Protein AF-A0AAV9Z5Y5-F1 (afdb_monomer_lite)

Sequence (329 aa):
PLRPLSPLNLDFTPLPTTPPGNSPDGPLTSPFIPSPVKLYGGRPRVSAPRRNPRGTRDLQKQPEWQAAGLQQARQEAEAVEQALAEKEREFKAKQKQKLQNTVHGFVRDTMKGGTSLREILDAMFSINQDDPQITGVFSRFFRAHGANLMQKVAERAPEEGDLFATQQIADLVEREGKIIQNLLTRESGTKVSELLSSFNMRGLADELRAAAPTMWGILVAVSTATDDEGESKRRDPSLHDSLRLVCAMVSLLRSQKANNFQAVIALLLAAKREIEVFAHAGISLSYKSVMNYIKTLSQEGIRQFRAVFRSCMCSIVWDNLISNHMKFD

pLDDT: mean 71.3, std 16.34, range [31.66, 90.62]

Foldseek 3Di:
DDDDDDDDDDDDDDDDDDDDDDDDDDDDDDDDDDDDDDDDDDDDDDDDDDPDVPVVVVVVCVVVVVVVVVVVVVVVVVVVVVVVVVVVVVVVVVVVVVVVVVVVVVVVCCVVVHQHPVNVVVCLVVCVVPDVVSVVVVVVCCVVCVVVVLVVVCVVVVVVSCVVVVVVVVVLLVQLLVQVLVVQADDPPDALVNLLVPDDLVVNLVVSCVSRVPLLVVLVVVVVVPPPDDDPPDDDPVSVSSVVSSLVSQLVSLNPPDTSQQLNVQLVCLPPPCQVVCCVSRRHPDNVVNVVSVVRVVVVVVVVVVVVVVVVVVVVVVVVVVVVVVVPD

Secondary structure (DSSP, 8-state):
-----------------PPPPP------------------------------TTTHHHHHHHHHHHHHHHHHHHHHHHHHHHHHHHHHHHHHHHHHHHHHHHHHHHHHHHHTT---HHHHHHHHHHGGGT-HHHHHHHHHHHHHHHHHHHHHHHHHSHHHHHHHHHHHHHHHHHHHHHHHHHHHBPPTT--HHHHHHH--HHHHHHHHHHH-HHHHHHHHHHHHTTTTS-----S-HHHHHHHHHHHHHHHHHT--S-BHHHHHHHHHHTTSTTHHHHHHTTSS--HHHHHHHHHHHHHHHHHHHHHHHHHHHHHHHHHHHHHHHTT--

Organism: NCBI:txid2862362

Radius of gyration: 41.99 Å; chains: 1; bounding box: 103×98×108 Å

Structure (mmCIF, N/CA/C/O backbone):
data_AF-A0AAV9Z5Y5-F1
#
_entry.id   AF-A0AAV9Z5Y5-F1
#
loop_
_atom_site.group_PDB
_atom_site.id
_atom_site.type_symbol
_atom_site.label_atom_id
_atom_site.label_alt_id
_atom_site.label_comp_id
_atom_site.label_asym_id
_atom_site.label_entity_id
_atom_site.label_seq_id
_atom_site.pdbx_PDB_ins_code
_atom_site.Cartn_x
_atom_site.Cartn_y
_atom_site.Cartn_z
_atom_site.occupancy
_atom_site.B_iso_or_equiv
_atom_site.auth_seq_id
_atom_site.auth_comp_id
_atom_site.auth_asym_id
_atom_site.auth_atom_id
_atom_site.pdbx_PDB_model_num
ATOM 1 N N . PRO A 1 1 ? -22.473 -34.984 10.158 1.00 37.69 1 PRO A N 1
ATOM 2 C CA . PRO A 1 1 ? -22.416 -36.086 9.170 1.00 37.69 1 PRO A CA 1
ATOM 3 C C . PRO A 1 1 ? -22.116 -35.553 7.760 1.00 37.69 1 PRO A C 1
ATOM 5 O O . PRO A 1 1 ? -22.957 -34.910 7.150 1.00 37.69 1 PRO A O 1
ATOM 8 N N . LEU A 1 2 ? -20.880 -35.824 7.327 1.00 34.53 2 LEU A N 1
ATOM 9 C CA . LEU A 1 2 ? -20.399 -35.967 5.946 1.00 34.53 2 LEU A CA 1
ATOM 10 C C . LEU A 1 2 ? -20.344 -34.730 5.011 1.00 34.53 2 LEU A C 1
ATOM 12 O O . LEU A 1 2 ? -21.242 -34.474 4.220 1.00 34.53 2 LEU A O 1
ATOM 16 N N . ARG A 1 3 ? -19.174 -34.063 5.007 1.00 36.19 3 ARG A N 1
ATOM 17 C CA . ARG A 1 3 ? -18.352 -33.914 3.772 1.00 36.19 3 ARG A CA 1
ATOM 18 C C . ARG A 1 3 ? -17.884 -35.320 3.331 1.00 36.19 3 ARG A C 1
ATOM 20 O O . ARG A 1 3 ? -17.813 -36.161 4.231 1.00 36.19 3 ARG A O 1
ATOM 27 N N . PRO A 1 4 ? -17.468 -35.617 2.077 1.00 43.94 4 PRO A N 1
ATOM 28 C CA . PRO A 1 4 ? -16.725 -34.769 1.118 1.00 43.94 4 PRO A CA 1
ATOM 29 C C . PRO A 1 4 ? -17.239 -34.961 -0.347 1.00 43.94 4 PRO A C 1
ATOM 31 O O . PRO A 1 4 ? -18.221 -35.658 -0.548 1.00 43.94 4 PRO A O 1
ATOM 34 N N . LEU A 1 5 ? -16.762 -34.326 -1.424 1.00 31.66 5 LEU A N 1
ATOM 35 C CA . LEU A 1 5 ? -15.424 -34.316 -2.029 1.00 31.66 5 LEU A CA 1
ATOM 36 C C . LEU A 1 5 ? -15.374 -33.214 -3.108 1.00 31.66 5 LEU A C 1
ATOM 38 O O . LEU A 1 5 ? -16.253 -33.153 -3.964 1.00 31.66 5 LEU A O 1
ATOM 42 N N . SER A 1 6 ? -14.308 -32.413 -3.112 1.00 39.62 6 SER A N 1
ATOM 43 C CA . SER A 1 6 ? -13.681 -31.962 -4.366 1.00 39.62 6 SER A CA 1
ATOM 44 C C . SER A 1 6 ? -12.762 -33.103 -4.831 1.00 39.62 6 SER A C 1
ATOM 46 O O . SER A 1 6 ? -12.242 -33.820 -3.967 1.00 39.62 6 SER A O 1
ATOM 48 N N . PRO A 1 7 ? -12.530 -33.305 -6.139 1.00 39.69 7 PRO A N 1
ATOM 49 C CA . PRO A 1 7 ? -11.471 -32.516 -6.776 1.00 39.69 7 PRO A CA 1
ATOM 50 C C . PRO A 1 7 ? -11.713 -32.236 -8.269 1.00 39.69 7 PRO A C 1
ATOM 52 O O . PRO A 1 7 ? -12.382 -33.000 -8.950 1.00 39.69 7 PRO A O 1
ATOM 55 N N . LEU A 1 8 ? -11.086 -31.185 -8.795 1.00 31.66 8 LEU A N 1
ATOM 56 C CA . LEU A 1 8 ? -10.267 -31.300 -10.004 1.00 31.66 8 LEU A CA 1
ATOM 57 C C . LEU A 1 8 ? -9.387 -30.053 -10.126 1.00 31.66 8 LEU A C 1
ATOM 59 O O . LEU A 1 8 ? -9.864 -28.927 -10.238 1.00 31.66 8 LEU A O 1
ATOM 63 N N . ASN A 1 9 ? -8.087 -30.318 -10.037 1.00 33.88 9 ASN A N 1
ATOM 64 C CA . ASN A 1 9 ? -6.989 -29.422 -10.352 1.00 33.88 9 ASN A CA 1
ATOM 65 C C . ASN A 1 9 ? -7.121 -28.894 -11.779 1.00 33.88 9 ASN A C 1
ATOM 67 O O . ASN A 1 9 ? -7.293 -29.689 -12.701 1.00 33.88 9 ASN A O 1
ATOM 71 N N . LEU A 1 10 ? -6.902 -27.596 -11.961 1.00 32.16 10 LEU A N 1
ATOM 72 C CA . LEU A 1 10 ? -6.275 -27.073 -13.169 1.00 32.16 10 LEU A CA 1
ATOM 73 C C . LEU A 1 10 ? -5.246 -26.030 -12.737 1.00 32.16 10 LEU A C 1
ATOM 75 O O . LEU A 1 10 ? -5.547 -24.850 -12.570 1.00 32.16 10 LEU A O 1
ATOM 79 N N . ASP A 1 11 ? -4.027 -26.521 -12.531 1.00 32.22 11 ASP A N 1
ATOM 80 C CA . ASP A 1 11 ? -2.814 -25.721 -12.583 1.00 32.22 11 ASP A CA 1
ATOM 81 C C . ASP A 1 11 ? -2.739 -25.044 -13.957 1.00 32.22 11 ASP A C 1
ATOM 83 O O . ASP A 1 11 ? -2.607 -25.711 -14.983 1.00 32.22 11 ASP A O 1
ATOM 87 N N . PHE A 1 12 ? -2.808 -23.716 -13.987 1.00 33.88 12 PHE A N 1
ATOM 88 C CA . PHE A 1 12 ? -2.331 -22.928 -15.119 1.00 33.88 12 PHE A CA 1
ATOM 89 C C . PHE A 1 12 ? -1.050 -22.218 -14.691 1.00 33.88 12 PHE A C 1
ATOM 91 O O . PHE A 1 12 ? -1.049 -21.067 -14.260 1.00 33.88 12 PHE A O 1
ATOM 98 N N . THR A 1 13 ? 0.059 -22.940 -14.802 1.00 40.88 13 THR A N 1
ATOM 99 C CA . THR A 1 13 ? 1.393 -22.356 -14.905 1.00 40.88 13 THR A CA 1
ATOM 100 C C . THR A 1 13 ? 1.582 -21.836 -16.335 1.00 40.88 13 THR A C 1
ATOM 102 O O . THR A 1 13 ? 1.477 -22.611 -17.288 1.00 40.88 13 THR A O 1
ATOM 105 N N . PRO A 1 14 ? 1.866 -20.542 -16.556 1.00 38.75 14 PRO A N 1
ATOM 106 C CA . PRO A 1 14 ? 2.344 -20.099 -17.856 1.00 38.75 14 PRO A CA 1
ATOM 107 C C . PRO A 1 14 ? 3.817 -20.504 -18.010 1.00 38.75 14 PRO A C 1
ATOM 109 O O . PRO A 1 14 ? 4.700 -19.967 -17.342 1.00 38.75 14 PRO A O 1
ATOM 112 N N . LEU A 1 15 ? 4.075 -21.473 -18.893 1.00 43.25 15 LEU A N 1
ATOM 113 C CA . LEU A 1 15 ? 5.411 -21.757 -19.420 1.00 43.25 15 LEU A CA 1
ATOM 114 C C . LEU A 1 15 ? 5.941 -20.547 -20.224 1.00 43.25 15 LEU A C 1
ATOM 116 O O . LEU A 1 15 ? 5.149 -19.835 -20.848 1.00 43.25 15 LEU A O 1
ATOM 120 N N . PRO A 1 16 ? 7.268 -20.338 -20.291 1.00 38.75 16 PRO A N 1
ATOM 121 C CA . PRO A 1 16 ? 7.860 -19.292 -21.111 1.00 38.75 16 PRO A CA 1
ATOM 122 C C . PRO A 1 16 ? 7.795 -19.664 -22.599 1.00 38.75 16 PRO A C 1
ATOM 124 O O . PRO A 1 16 ? 8.350 -20.671 -23.035 1.00 38.75 16 PRO A O 1
ATOM 127 N N . THR A 1 17 ? 7.127 -18.824 -23.387 1.00 39.69 17 THR A N 1
ATOM 128 C CA . THR A 1 17 ? 7.084 -18.875 -24.853 1.00 39.69 17 THR A CA 1
ATOM 129 C C . THR A 1 17 ? 8.415 -18.441 -25.467 1.00 39.69 17 THR A C 1
ATOM 131 O O . THR A 1 17 ? 8.777 -17.265 -25.412 1.00 39.69 17 THR A O 1
ATOM 134 N N . THR A 1 18 ? 9.110 -19.378 -26.106 1.00 52.03 18 THR A N 1
ATOM 135 C CA . THR A 1 18 ? 10.108 -19.128 -27.156 1.00 52.03 18 THR A CA 1
ATOM 136 C C . THR A 1 18 ? 9.420 -19.004 -28.528 1.00 52.03 18 THR A C 1
ATOM 138 O O . THR A 1 18 ? 8.348 -19.580 -28.729 1.00 52.03 18 THR A O 1
ATOM 141 N N . PRO A 1 19 ? 9.984 -18.248 -29.490 1.00 51.38 19 PRO A N 1
ATOM 142 C CA . PRO A 1 19 ? 9.406 -18.107 -30.827 1.00 51.38 19 PRO A CA 1
ATOM 143 C C . PRO A 1 19 ? 9.725 -19.313 -31.741 1.00 51.38 19 PRO A C 1
ATOM 145 O O . PRO A 1 19 ? 10.795 -19.910 -31.603 1.00 51.38 19 PRO A O 1
ATOM 148 N N . PRO A 1 20 ? 8.840 -19.657 -32.701 1.00 42.84 20 PRO A N 1
ATOM 149 C CA . PRO A 1 20 ? 9.023 -20.792 -33.603 1.00 42.84 20 PRO A CA 1
ATOM 150 C C . PRO A 1 20 ? 9.920 -20.447 -34.800 1.00 42.84 20 PRO A C 1
ATOM 152 O O . PRO A 1 20 ? 9.733 -19.432 -35.473 1.00 42.84 20 PRO A O 1
ATOM 155 N N . GLY A 1 21 ? 10.880 -21.333 -35.075 1.00 35.25 21 GLY A N 1
ATOM 156 C CA . GLY A 1 21 ? 11.680 -21.359 -36.297 1.00 35.25 21 GLY A CA 1
ATOM 157 C C . GLY A 1 21 ? 11.038 -22.257 -37.354 1.00 35.25 21 GLY A C 1
ATOM 158 O O . GLY A 1 21 ? 10.613 -23.371 -37.060 1.00 35.25 21 GLY A O 1
ATOM 159 N N . ASN A 1 22 ? 10.973 -21.748 -38.582 1.00 34.88 22 ASN A N 1
ATOM 160 C CA . ASN A 1 22 ? 10.475 -22.440 -39.766 1.00 34.88 22 ASN A CA 1
ATOM 161 C C . ASN A 1 22 ? 11.449 -23.534 -40.236 1.00 34.88 22 ASN A C 1
ATOM 163 O O . ASN A 1 22 ? 12.594 -23.229 -40.565 1.00 34.88 22 ASN A O 1
ATOM 167 N N . SER A 1 23 ? 10.938 -24.754 -40.395 1.00 36.59 23 SER A N 1
ATOM 168 C CA . SER A 1 23 ? 11.497 -25.809 -41.250 1.00 36.59 23 SER A CA 1
ATOM 169 C C . SER A 1 23 ? 10.367 -26.357 -42.125 1.00 36.59 23 SER A C 1
ATOM 171 O O . SER A 1 23 ? 9.308 -26.662 -41.575 1.00 36.59 23 SER A O 1
ATOM 173 N N . PRO A 1 24 ? 10.545 -26.505 -43.450 1.00 49.78 24 PRO A N 1
ATOM 174 C CA . PRO A 1 24 ? 9.661 -27.320 -44.266 1.00 49.78 24 PRO A CA 1
ATOM 175 C C . PRO A 1 24 ? 10.251 -28.715 -44.518 1.00 49.78 24 PRO A C 1
ATOM 177 O O . PRO A 1 24 ? 11.429 -28.874 -44.842 1.00 49.78 24 PRO A O 1
ATOM 180 N N . ASP A 1 25 ? 9.366 -29.698 -44.376 1.00 40.53 25 ASP A N 1
ATOM 181 C CA . ASP A 1 25 ? 9.526 -31.121 -44.652 1.00 40.53 25 ASP A CA 1
ATOM 182 C C . ASP A 1 25 ? 9.815 -31.444 -46.129 1.00 40.53 25 ASP A C 1
ATOM 184 O O . ASP A 1 25 ? 9.298 -30.805 -47.048 1.00 40.53 25 ASP A O 1
ATOM 188 N N . GLY A 1 26 ? 10.566 -32.528 -46.343 1.00 33.84 26 GLY A N 1
ATOM 189 C CA . GLY A 1 26 ? 10.617 -33.290 -47.593 1.00 33.84 26 GLY A CA 1
ATOM 190 C C . GLY A 1 26 ? 10.224 -34.757 -47.329 1.00 33.84 26 GLY A C 1
ATOM 191 O O . GLY A 1 26 ? 10.620 -35.296 -46.293 1.00 33.84 26 GLY A O 1
ATOM 192 N N . PRO A 1 27 ? 9.439 -35.417 -48.207 1.00 50.75 27 PRO A N 1
ATOM 193 C CA . PRO A 1 27 ? 8.771 -36.676 -47.882 1.00 50.75 27 PRO A CA 1
ATOM 194 C C . PRO A 1 27 ? 9.555 -37.952 -48.239 1.00 50.75 27 PRO A C 1
ATOM 196 O O . PRO A 1 27 ? 10.400 -37.992 -49.130 1.00 50.75 27 PRO A O 1
ATOM 199 N N . LEU A 1 28 ? 9.162 -39.017 -47.534 1.00 46.09 28 LEU A N 1
ATOM 200 C CA . LEU A 1 28 ? 9.421 -40.442 -47.757 1.00 46.09 28 LEU A CA 1
ATOM 201 C C . LEU A 1 28 ? 9.025 -40.913 -49.170 1.00 46.09 28 LEU A C 1
ATOM 203 O O . LEU A 1 28 ? 7.971 -40.522 -49.664 1.00 46.09 28 LEU A O 1
ATOM 207 N N . THR A 1 29 ? 9.763 -41.869 -49.752 1.00 36.75 29 THR A N 1
ATOM 208 C CA . THR A 1 29 ? 9.268 -43.234 -50.075 1.00 36.75 29 THR A CA 1
ATOM 209 C C . THR A 1 29 ? 10.311 -44.103 -50.803 1.00 36.75 29 THR A C 1
ATOM 211 O O . THR A 1 29 ? 11.088 -43.651 -51.635 1.00 36.75 29 THR A O 1
ATOM 214 N N . SER A 1 30 ? 10.298 -45.385 -50.429 1.00 42.59 30 SER A N 1
ATOM 215 C CA . SER A 1 30 ? 10.961 -46.554 -51.033 1.00 42.59 30 SER A CA 1
ATOM 216 C C . SER A 1 30 ? 10.353 -46.911 -52.406 1.00 42.59 30 SER A C 1
ATOM 218 O O . SER A 1 30 ? 9.229 -46.490 -52.686 1.00 42.59 30 SER A O 1
ATOM 220 N N . PRO A 1 31 ? 11.011 -47.757 -53.228 1.00 52.00 31 PRO A N 1
ATOM 221 C CA . PRO A 1 31 ? 10.395 -49.077 -53.381 1.00 52.00 31 PRO A CA 1
ATOM 222 C C . PRO A 1 31 ? 11.344 -50.291 -53.425 1.00 52.00 31 PRO A C 1
ATOM 224 O O . PRO A 1 31 ? 12.515 -50.247 -53.790 1.00 52.00 31 PRO A O 1
ATOM 227 N N . PHE A 1 32 ? 10.692 -51.385 -53.041 1.00 35.75 32 PHE A N 1
ATOM 228 C CA . PHE A 1 32 ? 10.958 -52.821 -53.056 1.00 35.75 32 PHE A CA 1
ATOM 229 C C . PHE A 1 32 ? 11.762 -53.460 -54.216 1.00 35.75 32 PHE A C 1
ATOM 231 O O . PHE A 1 32 ? 11.768 -53.014 -55.358 1.00 35.75 32 PHE A O 1
ATOM 238 N N . ILE A 1 33 ? 12.336 -54.613 -53.853 1.00 46.91 33 ILE A N 1
ATOM 239 C CA . ILE A 1 33 ? 13.122 -55.631 -54.585 1.00 46.91 33 ILE A CA 1
ATOM 240 C C . ILE A 1 33 ? 12.220 -56.452 -55.550 1.00 46.91 33 ILE A C 1
ATOM 242 O O . ILE A 1 33 ? 11.009 -56.506 -55.327 1.00 46.91 33 ILE A O 1
ATOM 246 N N . PRO A 1 34 ? 12.768 -57.175 -56.557 1.00 47.44 34 PRO A N 1
ATOM 247 C CA . PRO A 1 34 ? 12.956 -58.625 -56.360 1.00 47.44 34 PRO A CA 1
ATOM 248 C C . PRO A 1 34 ? 14.240 -59.237 -56.984 1.00 47.44 34 PRO A C 1
ATOM 250 O O . PRO A 1 34 ? 14.756 -58.799 -58.006 1.00 47.44 34 PRO A O 1
ATOM 253 N N . SER A 1 35 ? 14.721 -60.300 -56.328 1.00 40.34 35 SER A N 1
ATOM 254 C CA . SER A 1 35 ? 15.746 -61.283 -56.758 1.00 40.34 35 SER A CA 1
ATOM 255 C C . SER A 1 35 ? 15.234 -62.144 -57.948 1.00 40.34 35 SER A C 1
ATOM 257 O O . SER A 1 35 ? 14.021 -62.087 -58.172 1.00 40.34 35 SER A O 1
ATOM 259 N N . PRO A 1 36 ? 16.023 -63.006 -58.664 1.00 56.69 36 PRO A N 1
ATOM 260 C CA . PRO A 1 36 ? 16.654 -64.187 -58.029 1.00 56.69 36 PRO A CA 1
ATOM 261 C C . PRO A 1 36 ? 17.910 -64.848 -58.699 1.00 56.69 36 PRO A C 1
ATOM 263 O O . PRO A 1 36 ? 18.175 -64.682 -59.883 1.00 56.69 36 PRO A O 1
ATOM 266 N N . VAL A 1 37 ? 18.571 -65.740 -57.922 1.00 42.81 37 VAL A N 1
ATOM 267 C CA . VAL A 1 37 ? 19.323 -66.973 -58.332 1.00 42.81 37 VAL A CA 1
ATOM 268 C C . VAL A 1 37 ? 20.779 -66.771 -58.868 1.00 42.81 37 VAL A C 1
ATOM 270 O O . VAL A 1 37 ? 21.016 -65.844 -59.619 1.00 42.81 37 VAL A O 1
ATOM 273 N N . LYS A 1 38 ? 21.854 -67.549 -58.587 1.00 42.62 38 LYS A N 1
ATOM 274 C CA . LYS A 1 38 ? 22.113 -68.945 -58.134 1.00 42.62 38 LYS A CA 1
ATOM 275 C C . LYS A 1 38 ? 23.491 -69.066 -57.432 1.00 42.62 38 LYS A C 1
ATOM 277 O O . LYS A 1 38 ? 24.395 -68.275 -57.668 1.00 42.62 38 LYS A O 1
ATOM 282 N N . LEU A 1 39 ? 23.627 -70.129 -56.637 1.00 52.66 39 LEU A N 1
ATOM 283 C CA . LEU A 1 39 ? 24.821 -70.656 -55.951 1.00 52.66 39 LEU A CA 1
ATOM 284 C C . LEU A 1 39 ? 25.915 -71.180 -56.904 1.00 52.66 39 LEU A C 1
ATOM 286 O O . LEU A 1 39 ? 25.565 -71.662 -57.969 1.00 52.66 39 LEU A O 1
ATOM 290 N N . TYR A 1 40 ? 27.182 -71.136 -56.459 1.00 39.84 40 TYR A N 1
ATOM 291 C CA . TYR A 1 40 ? 28.325 -72.084 -56.597 1.00 39.84 40 TYR A CA 1
ATOM 292 C C . TYR A 1 40 ? 29.595 -71.250 -56.289 1.00 39.84 40 TYR A C 1
ATOM 294 O O . TYR A 1 40 ? 29.835 -70.234 -56.920 1.00 39.84 40 TYR A O 1
ATOM 302 N N . GLY A 1 41 ? 30.368 -71.472 -55.223 1.00 42.28 41 GLY A N 1
ATOM 303 C CA . GLY A 1 41 ? 31.149 -72.675 -54.954 1.00 42.28 41 GLY A CA 1
ATOM 304 C C . GLY A 1 41 ? 32.604 -72.448 -55.396 1.00 42.28 41 GLY A C 1
ATOM 305 O O . GLY A 1 41 ? 32.932 -72.705 -56.545 1.00 42.28 41 GLY A O 1
ATOM 306 N N . GLY A 1 42 ? 33.480 -71.971 -54.500 1.00 36.97 42 GLY A N 1
ATOM 307 C CA . GLY A 1 42 ? 34.919 -71.873 -54.786 1.00 36.97 42 GLY A CA 1
ATOM 308 C C . GLY A 1 42 ? 35.712 -71.066 -53.756 1.00 36.97 42 GLY A C 1
ATOM 309 O O . GLY A 1 42 ? 35.675 -69.842 -53.757 1.00 36.97 42 GLY A O 1
ATOM 310 N N . ARG A 1 43 ? 36.455 -71.753 -52.879 1.00 53.06 43 ARG A N 1
ATOM 311 C CA . ARG A 1 43 ? 37.480 -71.152 -52.006 1.00 53.06 43 ARG A CA 1
ATOM 312 C C . ARG A 1 43 ? 38.691 -70.707 -52.840 1.00 53.06 43 ARG A C 1
ATOM 314 O O . ARG A 1 43 ? 39.213 -71.540 -53.580 1.00 53.06 43 ARG A O 1
ATOM 321 N N . PRO A 1 44 ? 39.269 -69.523 -52.582 1.00 45.19 44 PRO A N 1
ATOM 322 C CA . PRO A 1 44 ? 40.699 -69.308 -52.770 1.00 45.19 44 PRO A CA 1
ATOM 323 C C . PRO A 1 44 ? 41.409 -69.259 -51.412 1.00 45.19 44 PRO A C 1
ATOM 325 O O . PRO A 1 44 ? 40.938 -68.654 -50.451 1.00 45.19 44 PRO A O 1
ATOM 328 N N . ARG A 1 45 ? 42.560 -69.930 -51.338 1.00 50.47 45 ARG A N 1
ATOM 329 C CA . ARG A 1 45 ? 43.491 -69.901 -50.204 1.00 50.47 45 ARG A CA 1
ATOM 330 C C . ARG A 1 45 ? 43.850 -68.460 -49.828 1.00 50.47 45 ARG A C 1
ATOM 332 O O . ARG A 1 45 ? 44.281 -67.689 -50.677 1.00 50.47 45 ARG A O 1
ATOM 339 N N . VAL A 1 46 ? 43.773 -68.160 -48.532 1.00 48.06 46 VAL A N 1
ATOM 340 C CA . VAL A 1 46 ? 44.412 -66.996 -47.911 1.00 48.06 46 VAL A CA 1
ATOM 341 C C . VAL A 1 46 ? 45.926 -67.132 -48.097 1.00 48.06 46 VAL A C 1
ATOM 343 O O . VAL A 1 46 ? 46.583 -67.906 -47.404 1.00 48.06 46 VAL A O 1
ATOM 346 N N . SER A 1 47 ? 46.483 -66.407 -49.062 1.00 49.69 47 SER A N 1
ATOM 347 C CA . SER A 1 47 ? 47.916 -66.129 -49.129 1.00 49.69 47 SER A CA 1
ATOM 348 C C . SER A 1 47 ? 48.221 -64.954 -48.205 1.00 49.69 47 SER A C 1
ATOM 350 O O . SER A 1 47 ? 47.645 -63.877 -48.362 1.00 49.69 47 SER A O 1
ATOM 352 N N . ALA A 1 48 ? 49.114 -65.175 -47.240 1.00 54.84 48 ALA A N 1
ATOM 353 C CA . ALA A 1 48 ? 49.578 -64.163 -46.299 1.00 54.84 48 ALA A CA 1
ATOM 354 C C . ALA A 1 48 ? 50.006 -62.871 -47.029 1.00 54.84 48 ALA A C 1
ATOM 356 O O . ALA A 1 48 ? 50.764 -62.952 -48.004 1.00 54.84 48 ALA A O 1
ATOM 357 N N . PRO A 1 49 ? 49.567 -61.680 -46.580 1.00 53.47 49 PRO A N 1
ATOM 358 C CA . PRO A 1 49 ? 49.991 -60.435 -47.193 1.00 53.47 49 PRO A CA 1
ATOM 359 C C . PRO A 1 49 ? 51.485 -60.236 -46.922 1.00 53.47 49 PRO A C 1
ATOM 361 O O . PRO A 1 49 ? 51.925 -60.057 -45.784 1.00 53.47 49 PRO A O 1
ATOM 364 N N . ARG A 1 50 ? 52.284 -60.273 -47.992 1.00 53.66 50 ARG A N 1
ATOM 365 C CA . ARG A 1 50 ? 53.666 -59.794 -47.967 1.00 53.66 50 ARG A CA 1
ATOM 366 C C . ARG A 1 50 ? 53.649 -58.338 -47.500 1.00 53.66 50 ARG A C 1
ATOM 368 O O . ARG A 1 50 ? 53.056 -57.484 -48.156 1.00 53.66 50 ARG A O 1
ATOM 375 N N . ARG A 1 51 ? 54.312 -58.069 -46.370 1.00 49.25 51 ARG A N 1
ATOM 376 C CA . ARG A 1 51 ? 54.643 -56.718 -45.897 1.00 49.25 51 ARG A CA 1
ATOM 377 C C . ARG A 1 51 ? 55.275 -55.940 -47.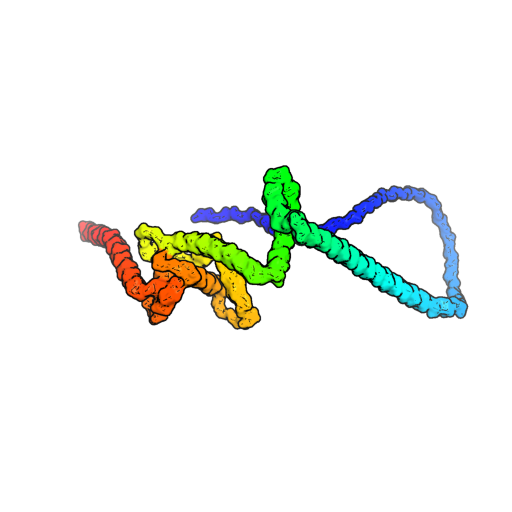047 1.00 49.25 51 ARG A C 1
ATOM 379 O O . ARG A 1 51 ? 56.383 -56.255 -47.470 1.00 49.25 51 ARG A O 1
ATOM 386 N N . ASN A 1 52 ? 54.557 -54.936 -47.535 1.00 50.72 52 ASN A N 1
ATOM 387 C CA . ASN A 1 52 ? 55.041 -54.003 -48.538 1.00 50.72 52 ASN A CA 1
ATOM 388 C C . ASN A 1 52 ? 55.655 -52.805 -47.783 1.00 50.72 52 ASN A C 1
ATOM 390 O O . ASN A 1 52 ? 54.905 -52.023 -47.197 1.00 50.72 52 ASN A O 1
ATOM 394 N N . PRO A 1 53 ? 56.989 -52.632 -47.741 1.00 53.03 53 PRO A N 1
ATOM 395 C CA . PRO A 1 53 ? 57.649 -51.619 -46.906 1.00 53.03 53 PRO A CA 1
ATOM 396 C C . PRO A 1 53 ? 57.504 -50.182 -47.442 1.00 53.03 53 PRO A C 1
ATOM 398 O O . PRO A 1 53 ? 58.101 -49.259 -46.898 1.00 53.03 53 PRO A O 1
ATOM 401 N N . ARG A 1 54 ? 56.719 -49.972 -48.509 1.00 49.78 54 ARG A N 1
ATOM 402 C CA . ARG A 1 54 ? 56.427 -48.642 -49.067 1.00 49.78 54 ARG A CA 1
ATOM 403 C C . ARG A 1 54 ? 55.134 -48.012 -48.538 1.00 49.78 54 ARG A C 1
ATOM 405 O O . ARG A 1 54 ? 55.033 -46.796 -48.576 1.00 49.78 54 ARG A O 1
ATOM 412 N N . GLY A 1 55 ? 54.198 -48.792 -47.987 1.00 48.03 55 GLY A N 1
ATOM 413 C CA . GLY A 1 55 ? 52.924 -48.268 -47.461 1.00 48.03 55 GLY A CA 1
ATOM 414 C C . GLY A 1 55 ? 53.005 -47.658 -46.055 1.00 48.03 55 GLY A C 1
ATOM 415 O O . GLY A 1 55 ? 52.067 -47.011 -45.605 1.00 48.03 55 GLY A O 1
ATOM 416 N N . THR A 1 56 ? 54.119 -47.839 -45.343 1.00 49.00 56 THR A N 1
ATOM 417 C CA . THR A 1 56 ? 54.306 -47.326 -43.975 1.00 49.00 56 THR A CA 1
ATOM 418 C C . THR A 1 56 ? 54.791 -45.878 -43.914 1.00 49.00 56 THR A C 1
ATOM 420 O O . THR A 1 56 ? 54.692 -45.270 -42.853 1.00 49.00 56 THR A O 1
ATOM 423 N N . ARG A 1 57 ? 55.262 -45.290 -45.025 1.00 50.94 57 ARG A N 1
ATOM 424 C CA . ARG A 1 57 ? 55.601 -43.853 -45.079 1.00 50.94 57 ARG A CA 1
ATOM 425 C C . ARG A 1 57 ? 54.372 -42.955 -45.245 1.00 50.94 57 ARG A C 1
ATOM 427 O O . ARG A 1 57 ? 54.380 -41.839 -44.736 1.00 50.94 57 ARG A O 1
ATOM 434 N N . ASP A 1 58 ? 53.314 -43.454 -45.881 1.00 51.62 58 ASP A N 1
ATOM 435 C CA . ASP A 1 58 ? 52.086 -42.681 -46.117 1.00 51.62 58 ASP A CA 1
ATOM 436 C C . ASP A 1 58 ? 51.132 -42.709 -44.909 1.00 51.62 58 ASP A C 1
ATOM 438 O O . ASP A 1 58 ? 50.450 -41.724 -44.632 1.00 51.62 58 ASP A O 1
ATOM 442 N N . LEU A 1 59 ? 51.158 -43.783 -44.111 1.00 49.03 59 LEU A N 1
ATOM 443 C CA . LEU A 1 59 ? 50.401 -43.888 -42.852 1.00 49.03 59 LEU A CA 1
ATOM 444 C C . LEU A 1 59 ? 50.951 -42.988 -41.733 1.00 49.03 59 LEU A C 1
ATOM 446 O O . LEU A 1 59 ? 50.208 -42.611 -40.833 1.00 49.03 59 LEU A O 1
ATOM 450 N N . GLN A 1 60 ? 52.232 -42.609 -41.793 1.00 52.88 60 GLN A N 1
ATOM 451 C CA . GLN A 1 60 ? 52.852 -41.727 -40.797 1.00 52.88 60 GLN A CA 1
ATOM 452 C C . GLN A 1 60 ? 52.499 -40.246 -41.016 1.00 52.88 60 GLN A C 1
ATOM 454 O O . GLN A 1 60 ? 52.488 -39.481 -40.060 1.00 52.88 60 GLN A O 1
ATOM 459 N N . LYS A 1 61 ? 52.140 -39.860 -42.251 1.00 53.00 61 LYS A N 1
ATOM 460 C CA . LYS A 1 61 ? 51.656 -38.508 -42.589 1.00 53.00 61 LYS A CA 1
ATOM 461 C C . LYS A 1 61 ? 50.151 -38.341 -42.376 1.00 53.00 61 LYS A C 1
ATOM 463 O O . LYS A 1 61 ? 49.665 -37.226 -42.249 1.00 53.00 61 LYS A O 1
ATOM 468 N N . GLN A 1 62 ? 49.391 -39.434 -42.332 1.00 52.44 62 GLN A N 1
ATOM 469 C CA . GLN A 1 62 ? 47.933 -39.421 -42.177 1.00 52.44 62 GLN A CA 1
ATOM 470 C C . GLN A 1 62 ? 47.405 -38.656 -40.937 1.00 52.44 62 GLN A C 1
ATOM 472 O O . GLN A 1 62 ? 46.440 -37.906 -41.100 1.00 52.44 62 GLN A O 1
ATOM 477 N N . PRO A 1 63 ? 48.010 -38.758 -39.731 1.00 56.75 63 PRO A N 1
ATOM 478 C CA . PRO A 1 63 ? 47.583 -37.957 -38.579 1.00 56.75 63 PRO A CA 1
ATOM 479 C C . PRO A 1 63 ? 47.931 -36.465 -38.718 1.00 56.75 63 PRO A C 1
ATOM 481 O O . PRO A 1 63 ? 47.219 -35.631 -38.168 1.00 56.75 63 PRO A O 1
ATOM 484 N N . GLU A 1 64 ? 48.965 -36.108 -39.489 1.00 55.09 64 GLU A N 1
ATOM 485 C CA . GLU A 1 64 ? 49.338 -34.708 -39.749 1.00 55.09 64 GLU A CA 1
ATOM 486 C C . GLU A 1 64 ? 48.323 -34.019 -40.674 1.00 55.09 64 GLU A C 1
ATOM 488 O O . GLU A 1 64 ? 47.915 -32.894 -40.397 1.00 55.09 64 GLU A O 1
ATOM 493 N N . TRP A 1 65 ? 47.829 -34.707 -41.714 1.00 56.78 65 TRP A N 1
ATOM 494 C CA . TRP A 1 65 ? 46.764 -34.182 -42.586 1.00 56.78 65 TRP A CA 1
ATOM 495 C C . TRP A 1 65 ? 45.425 -34.023 -41.852 1.00 56.78 65 TRP A C 1
ATOM 497 O O . TRP A 1 65 ? 44.695 -33.064 -42.096 1.00 56.78 65 TRP A O 1
ATOM 507 N N . GLN A 1 66 ? 45.105 -34.936 -40.930 1.00 63.28 66 GLN A N 1
ATOM 508 C CA . GLN A 1 66 ? 43.886 -34.854 -40.115 1.00 63.28 66 GLN A CA 1
ATOM 509 C C . GLN A 1 66 ? 43.976 -33.752 -39.048 1.00 63.28 66 GLN A C 1
ATOM 511 O O . GLN A 1 66 ? 42.998 -33.039 -38.828 1.00 63.28 66 GLN A O 1
ATOM 516 N N . ALA A 1 67 ? 45.144 -33.563 -38.424 1.00 65.06 67 ALA A N 1
ATOM 517 C CA . ALA A 1 67 ? 45.381 -32.468 -37.484 1.00 65.06 67 ALA A CA 1
ATOM 518 C C . ALA A 1 67 ? 45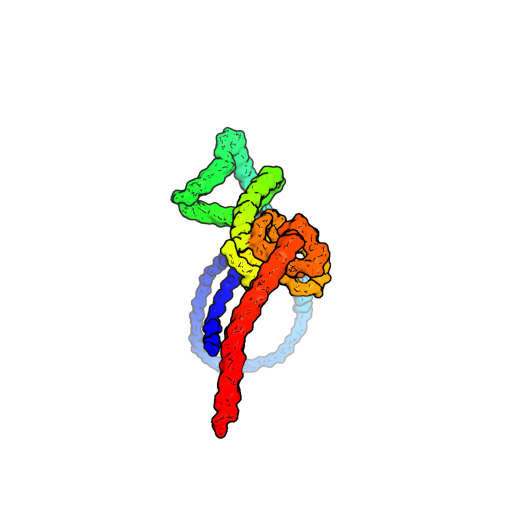.380 -31.096 -38.180 1.00 65.06 67 ALA A C 1
ATOM 520 O O . ALA A 1 67 ? 44.779 -30.157 -37.658 1.00 65.06 67 ALA A O 1
ATOM 521 N N . ALA A 1 68 ? 45.976 -30.992 -39.374 1.00 69.19 68 ALA A N 1
ATOM 522 C CA . ALA A 1 68 ? 45.941 -29.779 -40.189 1.00 69.19 68 ALA A CA 1
ATOM 523 C C . ALA A 1 68 ? 44.509 -29.435 -40.637 1.00 69.19 68 ALA A C 1
ATOM 525 O O . ALA A 1 68 ? 44.095 -28.286 -40.514 1.00 69.19 68 ALA A O 1
ATOM 526 N N . GLY A 1 69 ? 43.716 -30.428 -41.059 1.00 73.25 69 GLY A N 1
ATOM 527 C CA . GLY A 1 69 ? 42.305 -30.228 -41.409 1.00 73.25 69 GLY A CA 1
ATOM 528 C C . GLY A 1 69 ? 41.431 -29.815 -40.219 1.00 73.25 69 GLY A C 1
ATOM 529 O O . GLY A 1 69 ? 40.559 -28.963 -40.364 1.00 73.25 69 GLY A O 1
ATOM 530 N N . LEU A 1 70 ? 41.688 -30.353 -39.020 1.00 73.38 70 LEU A N 1
ATOM 531 C CA . LEU A 1 70 ? 40.974 -29.961 -37.798 1.00 73.38 70 LEU A CA 1
ATOM 532 C C . LEU A 1 70 ? 41.347 -28.540 -37.344 1.00 73.38 70 LEU A C 1
ATOM 534 O O . LEU A 1 70 ? 40.490 -27.801 -36.864 1.00 73.38 70 LEU A O 1
ATOM 538 N N . GLN A 1 71 ? 42.617 -28.149 -37.492 1.00 74.19 71 GLN A N 1
ATOM 539 C CA . GLN A 1 71 ? 43.068 -26.783 -37.216 1.00 74.19 71 GLN A CA 1
ATOM 540 C C . GLN A 1 71 ? 42.480 -25.790 -38.217 1.00 74.19 71 GLN A C 1
ATOM 542 O O . GLN A 1 71 ? 42.007 -24.734 -37.808 1.00 74.19 71 GLN A O 1
ATOM 547 N N . GLN A 1 72 ? 42.432 -26.156 -39.496 1.00 78.19 72 GLN A N 1
ATOM 548 C CA . GLN A 1 72 ? 41.821 -25.337 -40.534 1.00 78.19 72 GLN A CA 1
ATOM 549 C C . GLN A 1 72 ? 40.310 -25.177 -40.302 1.00 78.19 72 GLN A C 1
ATOM 551 O O . GLN A 1 72 ? 39.812 -24.058 -40.315 1.00 78.19 72 GLN A O 1
ATOM 556 N N . ALA A 1 73 ? 39.599 -26.252 -39.944 1.00 77.62 73 ALA A N 1
ATOM 557 C CA . ALA A 1 73 ? 38.178 -26.185 -39.593 1.00 77.62 73 ALA A CA 1
ATOM 558 C C . ALA A 1 73 ? 37.903 -25.342 -38.331 1.00 77.62 73 ALA A C 1
ATOM 560 O O . ALA A 1 73 ? 36.880 -24.665 -38.254 1.00 77.62 73 ALA A O 1
ATOM 561 N N . ARG A 1 74 ? 38.809 -25.347 -37.340 1.00 78.81 74 ARG A N 1
ATOM 562 C CA . ARG A 1 74 ? 38.708 -24.467 -36.160 1.00 78.81 74 ARG A CA 1
ATOM 563 C C . ARG A 1 74 ? 38.946 -23.004 -36.512 1.00 78.81 74 ARG A C 1
ATOM 565 O O . ARG A 1 74 ? 38.185 -22.160 -36.063 1.00 78.81 74 ARG A O 1
ATOM 572 N N . GLN A 1 75 ? 39.946 -22.715 -37.342 1.00 81.88 75 GLN A N 1
ATOM 573 C CA . GLN A 1 75 ? 40.209 -21.355 -37.818 1.00 81.88 75 GLN A CA 1
ATOM 574 C C . GLN A 1 75 ? 39.054 -20.825 -38.674 1.00 81.88 75 GLN A C 1
ATOM 576 O O . GLN A 1 75 ? 38.677 -19.665 -38.542 1.00 81.88 75 GLN A O 1
ATOM 581 N N . GLU A 1 76 ? 38.448 -21.673 -39.504 1.00 82.88 76 GLU A N 1
ATOM 582 C CA . GLU A 1 76 ? 37.257 -21.324 -40.280 1.00 82.88 76 GLU A CA 1
ATOM 583 C C . GLU A 1 76 ? 36.036 -21.096 -39.376 1.00 82.88 76 GLU A C 1
ATOM 585 O O . GLU A 1 76 ? 35.313 -20.123 -39.575 1.00 82.88 76 GLU A O 1
ATOM 590 N N . ALA A 1 77 ? 35.827 -21.920 -38.343 1.00 81.44 77 ALA A N 1
ATOM 591 C CA . ALA A 1 77 ? 34.746 -21.723 -37.374 1.00 81.44 77 ALA A CA 1
ATOM 592 C C . ALA A 1 77 ? 34.917 -20.430 -36.557 1.00 81.44 77 ALA A C 1
ATOM 594 O O . ALA A 1 77 ? 33.963 -19.665 -36.418 1.00 81.44 77 ALA A O 1
ATOM 595 N N . GLU A 1 78 ? 36.132 -20.143 -36.081 1.00 82.94 78 GLU A N 1
ATOM 596 C CA . GLU A 1 78 ? 36.457 -18.902 -35.368 1.00 82.94 78 GLU A CA 1
ATOM 597 C C . GLU A 1 78 ? 36.317 -17.674 -36.281 1.00 82.94 78 GLU A C 1
ATOM 599 O O . GLU A 1 78 ? 35.789 -16.646 -35.857 1.00 82.94 78 GLU A O 1
ATOM 604 N N . ALA A 1 79 ? 36.713 -17.777 -37.554 1.00 85.31 79 ALA A N 1
ATOM 605 C CA . ALA A 1 79 ? 36.523 -16.708 -38.533 1.00 85.31 79 ALA A CA 1
ATOM 606 C C . ALA A 1 79 ? 35.036 -16.454 -38.832 1.00 85.31 79 ALA A C 1
ATOM 608 O O . ALA A 1 79 ? 34.617 -15.301 -38.958 1.00 85.31 79 ALA A O 1
ATOM 609 N N . VAL A 1 80 ? 34.216 -17.508 -38.906 1.00 85.75 80 VAL A N 1
ATOM 610 C CA . VAL A 1 80 ? 32.760 -17.389 -39.079 1.00 85.75 80 VAL A CA 1
ATOM 611 C C . VAL A 1 80 ? 32.108 -16.765 -37.843 1.00 85.75 80 VAL A C 1
ATOM 613 O O . VAL A 1 80 ? 31.251 -15.891 -37.989 1.00 85.75 80 VAL A O 1
ATOM 616 N N . GLU A 1 81 ? 32.527 -17.150 -36.637 1.00 85.25 81 GLU A N 1
ATOM 617 C CA . GLU A 1 81 ? 32.020 -16.582 -35.383 1.00 85.25 81 GLU A CA 1
ATOM 618 C C . GLU A 1 81 ? 32.392 -15.098 -35.239 1.00 85.25 81 GLU A C 1
ATOM 620 O O . GLU A 1 81 ? 31.533 -14.268 -34.927 1.00 85.25 81 GLU A O 1
ATOM 625 N N . GLN A 1 82 ? 33.635 -14.730 -35.563 1.00 84.06 82 GLN A N 1
ATOM 626 C CA . GLN A 1 82 ? 34.081 -13.334 -35.572 1.00 84.06 82 GLN A CA 1
ATOM 627 C C . GLN A 1 82 ? 33.329 -12.502 -36.615 1.00 84.06 82 GLN A C 1
ATOM 629 O O . GLN A 1 82 ? 32.866 -11.404 -36.299 1.00 84.06 82 GLN A O 1
ATOM 634 N N . ALA A 1 83 ? 33.121 -13.037 -37.821 1.00 85.75 83 ALA A N 1
ATOM 635 C CA . ALA A 1 83 ? 32.349 -12.363 -38.862 1.00 85.75 83 ALA A CA 1
ATOM 636 C C . ALA A 1 83 ? 30.869 -12.182 -38.473 1.00 85.75 83 ALA A C 1
ATOM 638 O O . ALA A 1 83 ? 30.243 -11.185 -38.842 1.00 85.75 83 ALA A O 1
ATOM 639 N N . LEU A 1 84 ? 30.287 -13.124 -37.724 1.00 84.06 84 LEU A N 1
ATOM 640 C CA . LEU A 1 84 ? 28.912 -13.021 -37.233 1.00 84.06 84 LEU A CA 1
ATOM 641 C C . LEU A 1 84 ? 28.801 -11.989 -36.103 1.00 84.06 84 LEU A C 1
ATOM 643 O O . LEU A 1 84 ? 27.898 -11.150 -36.131 1.00 84.06 84 LEU A O 1
ATOM 647 N N . ALA A 1 85 ? 29.764 -11.972 -35.179 1.00 86.31 85 ALA A N 1
ATOM 648 C CA . ALA A 1 85 ? 29.854 -10.965 -34.124 1.00 86.31 85 ALA A CA 1
ATOM 649 C C . ALA A 1 85 ? 30.077 -9.549 -34.686 1.00 86.31 85 ALA A C 1
ATOM 651 O O . ALA A 1 85 ? 29.490 -8.582 -34.192 1.00 86.31 85 ALA A O 1
ATOM 652 N N . GLU A 1 86 ? 30.888 -9.403 -35.735 1.00 86.25 86 GLU A N 1
ATOM 653 C CA . GLU A 1 86 ? 31.113 -8.125 -36.413 1.00 86.25 86 GLU A CA 1
ATOM 654 C C . GLU A 1 86 ? 29.850 -7.641 -37.134 1.00 86.25 86 GLU A C 1
ATOM 656 O O . GLU A 1 86 ? 29.433 -6.497 -36.942 1.00 86.25 86 GLU A O 1
ATOM 661 N N . LYS A 1 87 ? 29.151 -8.532 -37.851 1.00 86.00 87 LYS A N 1
ATOM 662 C CA . LYS A 1 87 ? 27.844 -8.218 -38.453 1.00 86.00 87 LYS A CA 1
ATOM 663 C C . LYS A 1 87 ? 26.802 -7.817 -37.410 1.00 86.00 87 LYS A C 1
ATOM 665 O O . LYS A 1 87 ? 26.032 -6.886 -37.651 1.00 86.00 87 LYS A O 1
ATOM 670 N N . GLU A 1 88 ? 26.776 -8.465 -36.247 1.00 83.81 88 GLU A N 1
ATOM 671 C CA . GLU A 1 88 ? 25.866 -8.100 -35.156 1.00 83.81 88 GLU A CA 1
ATOM 672 C C . GLU A 1 88 ? 26.215 -6.726 -34.559 1.00 83.81 88 GLU A C 1
ATOM 674 O O . GLU A 1 88 ? 25.323 -5.911 -34.300 1.00 83.81 88 GLU A O 1
ATOM 679 N N . ARG A 1 89 ? 27.509 -6.422 -34.393 1.00 82.38 89 ARG A N 1
ATOM 680 C CA . ARG A 1 89 ? 27.983 -5.101 -33.945 1.00 82.38 89 ARG A CA 1
ATOM 681 C C . ARG A 1 89 ? 27.632 -4.010 -34.945 1.00 82.38 89 ARG A C 1
ATOM 683 O O . ARG A 1 89 ? 27.104 -2.975 -34.539 1.00 82.38 89 ARG A O 1
ATOM 690 N N . GLU A 1 90 ? 27.855 -4.242 -36.234 1.00 85.38 90 GLU A N 1
ATOM 691 C CA . GLU A 1 90 ? 27.459 -3.310 -37.287 1.00 85.38 90 GLU A CA 1
ATOM 692 C C . GLU A 1 90 ? 25.948 -3.098 -37.326 1.00 85.38 90 GLU A C 1
ATOM 694 O O . GLU A 1 90 ? 25.485 -1.970 -37.495 1.00 85.38 90 GLU A O 1
ATOM 699 N N . PHE A 1 91 ? 25.166 -4.165 -37.169 1.00 82.19 91 PHE A N 1
ATOM 700 C CA . PHE A 1 91 ? 23.713 -4.075 -37.147 1.00 82.19 91 PHE A CA 1
ATOM 701 C C . PHE A 1 91 ? 23.228 -3.247 -35.952 1.00 82.19 91 PHE A C 1
ATOM 703 O O . PHE A 1 91 ? 22.437 -2.318 -36.131 1.00 82.19 91 PHE A O 1
ATOM 710 N N . LYS A 1 92 ? 23.767 -3.501 -34.753 1.00 82.69 92 LYS A N 1
ATOM 711 C CA . LYS A 1 92 ? 23.489 -2.703 -33.548 1.00 82.69 92 LYS A CA 1
ATOM 712 C C . LYS A 1 92 ? 23.928 -1.246 -33.717 1.00 82.69 92 LYS A C 1
ATOM 714 O O . LYS A 1 92 ? 23.186 -0.342 -33.336 1.00 82.69 92 LYS A O 1
ATOM 719 N N . ALA A 1 93 ? 25.085 -0.997 -34.333 1.00 84.12 93 ALA A N 1
ATOM 720 C CA . ALA A 1 93 ? 25.579 0.353 -34.606 1.00 84.12 93 ALA A CA 1
ATOM 721 C C . ALA A 1 93 ? 24.676 1.103 -35.598 1.00 84.12 93 ALA A C 1
ATOM 723 O O . ALA A 1 93 ? 24.277 2.237 -35.329 1.00 84.12 93 ALA A O 1
ATOM 724 N N . LYS A 1 94 ? 24.270 0.450 -36.695 1.00 85.25 94 LYS A N 1
ATOM 725 C CA . LYS A 1 94 ? 23.332 1.000 -37.686 1.00 85.25 94 LYS A CA 1
ATOM 726 C C . LYS A 1 94 ? 21.960 1.271 -37.065 1.00 85.25 94 LYS A C 1
ATOM 728 O O . LYS A 1 94 ? 21.369 2.312 -37.346 1.00 85.25 94 LYS A O 1
ATOM 733 N N . GLN A 1 95 ? 21.455 0.390 -36.197 1.00 81.06 95 GLN A N 1
ATOM 734 C CA . GLN A 1 95 ? 20.208 0.637 -35.463 1.00 81.06 95 GLN A CA 1
ATOM 735 C C . GLN A 1 95 ? 20.327 1.822 -34.501 1.00 81.06 95 GLN A C 1
ATOM 737 O O . GLN A 1 95 ? 19.458 2.692 -34.506 1.00 81.06 95 GLN A O 1
ATOM 742 N N . LYS A 1 96 ? 21.419 1.909 -33.731 1.00 82.50 96 LYS A N 1
ATOM 743 C CA . LYS A 1 96 ? 21.681 3.040 -32.831 1.00 82.50 96 LYS A CA 1
ATOM 744 C C . LYS A 1 96 ? 21.767 4.361 -33.597 1.00 82.50 96 LYS A C 1
ATOM 746 O O . LYS A 1 96 ? 21.183 5.348 -33.163 1.00 82.50 96 LYS A O 1
ATOM 751 N N . GLN A 1 97 ? 22.438 4.373 -34.747 1.00 83.12 97 GLN A N 1
ATOM 752 C CA . GLN A 1 97 ? 22.563 5.563 -35.589 1.00 83.12 97 GLN A CA 1
ATOM 753 C C . GLN A 1 97 ? 21.218 5.980 -36.198 1.00 83.12 97 GLN A C 1
ATOM 755 O O . GLN A 1 97 ? 20.878 7.161 -36.185 1.00 83.12 97 GLN A O 1
ATOM 760 N N . LYS A 1 98 ? 20.414 5.021 -36.682 1.00 83.31 98 LYS A N 1
ATOM 761 C CA . LYS A 1 98 ? 19.045 5.300 -37.144 1.00 83.31 98 LYS A CA 1
ATOM 762 C C . LYS A 1 98 ? 18.197 5.898 -36.024 1.00 83.31 98 LYS A C 1
ATOM 764 O O . LYS A 1 98 ? 17.576 6.932 -36.240 1.00 83.31 98 LYS A O 1
ATOM 769 N N . LEU A 1 99 ? 18.238 5.305 -34.830 1.00 82.69 99 LEU A N 1
ATOM 770 C CA . LEU A 1 99 ? 17.517 5.805 -33.661 1.00 82.69 99 LEU A CA 1
ATOM 771 C C . LEU A 1 99 ? 17.952 7.231 -33.298 1.00 82.69 99 LEU A C 1
ATOM 773 O O . LEU A 1 99 ? 17.105 8.089 -33.083 1.00 82.69 99 LEU A O 1
ATOM 777 N N . GLN A 1 100 ? 19.257 7.509 -33.290 1.00 80.50 100 GLN A N 1
ATOM 778 C CA . GLN A 1 100 ? 19.782 8.853 -33.038 1.00 80.50 100 GLN A CA 1
ATOM 779 C C . GLN A 1 100 ? 19.295 9.867 -34.074 1.00 80.50 100 GLN A C 1
ATOM 781 O O . GLN A 1 100 ? 18.865 10.953 -33.699 1.00 80.50 100 GLN A O 1
ATOM 786 N N . ASN A 1 101 ? 19.302 9.513 -35.360 1.00 82.25 101 ASN A N 1
ATOM 787 C CA . ASN A 1 101 ? 18.813 10.395 -36.419 1.00 82.25 101 ASN A CA 1
ATOM 788 C C . ASN A 1 101 ? 17.313 10.686 -36.272 1.00 82.25 101 ASN A C 1
ATOM 790 O O . ASN A 1 101 ? 16.899 11.834 -36.425 1.00 82.25 101 ASN A O 1
ATOM 794 N N . THR A 1 102 ? 16.510 9.677 -35.923 1.00 80.81 102 THR A N 1
ATOM 795 C CA . THR A 1 102 ? 15.076 9.848 -35.651 1.00 80.81 102 THR A CA 1
ATOM 796 C C . THR A 1 102 ? 14.838 10.733 -34.428 1.00 80.81 102 THR A C 1
ATOM 798 O O . THR A 1 102 ? 14.035 11.659 -34.502 1.00 80.81 102 THR A O 1
ATOM 801 N N . VAL A 1 103 ? 15.570 10.515 -33.330 1.00 79.12 103 VAL A N 1
ATOM 802 C CA . VAL A 1 103 ? 15.469 11.340 -32.114 1.00 79.12 103 VAL A CA 1
ATOM 803 C C . VAL A 1 103 ? 15.894 12.783 -32.394 1.00 79.12 103 VAL A C 1
ATOM 805 O O . VAL A 1 103 ? 15.211 13.710 -31.974 1.00 79.12 103 VAL A O 1
ATOM 808 N N . HIS A 1 104 ? 16.978 13.003 -33.141 1.00 78.81 104 HIS A N 1
ATOM 809 C CA . HIS A 1 104 ? 17.418 14.349 -33.511 1.00 78.81 104 HIS A CA 1
ATOM 810 C C . HIS A 1 104 ? 16.430 15.070 -34.430 1.00 78.81 104 HIS A C 1
ATOM 812 O O . HIS A 1 104 ? 16.258 16.281 -34.285 1.00 78.81 104 HIS A O 1
ATOM 818 N N . GLY A 1 105 ? 15.791 14.352 -35.360 1.00 78.50 105 GLY A N 1
ATOM 819 C CA . GLY A 1 105 ? 14.698 14.891 -36.170 1.00 78.50 105 GLY A CA 1
ATOM 820 C C . GLY A 1 105 ? 13.526 15.318 -35.292 1.00 78.50 105 GLY A C 1
ATOM 821 O O . GLY A 1 105 ? 13.132 16.479 -35.318 1.00 78.50 105 GLY A O 1
ATOM 822 N N . PHE A 1 106 ? 13.079 14.418 -34.416 1.00 76.75 106 PHE A N 1
ATOM 823 C CA . PHE A 1 106 ? 11.986 14.669 -33.482 1.00 76.75 106 PHE A CA 1
ATOM 824 C C . PHE A 1 106 ? 12.244 15.884 -32.581 1.00 76.75 106 PHE A C 1
ATOM 826 O O . PHE A 1 106 ? 11.452 16.817 -32.567 1.00 76.75 106 PHE A O 1
ATOM 833 N N . VAL A 1 107 ? 13.389 15.929 -31.891 1.00 76.94 107 VAL A N 1
ATOM 834 C CA . VAL A 1 107 ? 13.750 17.039 -30.990 1.00 76.94 107 VAL A CA 1
ATOM 835 C C . VAL A 1 107 ? 13.807 18.372 -31.737 1.00 76.94 107 VAL A C 1
ATOM 837 O O . VAL A 1 107 ? 13.376 19.396 -31.209 1.00 76.94 107 VAL A O 1
ATOM 840 N N . ARG A 1 108 ? 14.323 18.373 -32.971 1.00 75.75 108 ARG A N 1
ATOM 841 C CA . ARG A 1 108 ? 14.384 19.577 -33.807 1.00 75.75 108 ARG A CA 1
ATOM 842 C C . ARG A 1 108 ? 12.988 20.088 -34.155 1.00 75.75 108 ARG A C 1
ATOM 844 O O . ARG A 1 108 ? 12.788 21.301 -34.141 1.00 75.75 108 ARG A O 1
ATOM 851 N N . ASP A 1 109 ? 12.055 19.194 -34.453 1.00 72.00 109 ASP A N 1
ATOM 852 C CA . ASP A 1 109 ? 10.679 19.558 -34.792 1.00 72.00 109 ASP A CA 1
ATOM 853 C C . ASP A 1 109 ? 9.908 20.025 -33.547 1.00 72.00 109 ASP A C 1
ATOM 855 O O . ASP A 1 109 ? 9.210 21.038 -33.601 1.00 72.00 109 ASP A O 1
ATOM 859 N N . THR A 1 110 ? 10.134 19.392 -32.389 1.00 71.88 110 THR A N 1
ATOM 860 C CA . THR A 1 110 ? 9.573 19.827 -31.099 1.00 71.88 110 THR A CA 1
ATOM 861 C C . THR A 1 110 ? 10.085 21.211 -30.677 1.00 71.88 110 THR A C 1
ATOM 863 O O . THR A 1 110 ? 9.308 22.047 -30.225 1.00 71.88 110 THR A O 1
ATOM 866 N N . MET A 1 111 ? 11.381 21.505 -30.851 1.00 66.25 111 MET A N 1
ATOM 867 C CA . MET A 1 111 ? 11.967 22.804 -30.469 1.00 66.25 111 MET A CA 1
ATOM 868 C C . MET A 1 111 ? 11.555 23.967 -31.382 1.00 66.25 111 MET A C 1
ATOM 870 O O . MET A 1 111 ? 11.651 25.123 -30.979 1.00 66.25 111 MET A O 1
ATOM 874 N N . LYS A 1 112 ? 11.099 23.687 -32.607 1.00 73.62 112 LYS A N 1
ATOM 875 C CA . LYS A 1 112 ? 10.638 24.707 -33.565 1.00 73.62 112 LYS A CA 1
ATOM 876 C C . LYS A 1 112 ? 9.165 25.096 -33.389 1.00 73.62 112 LYS A C 1
ATOM 878 O O . LYS A 1 112 ? 8.636 25.817 -34.230 1.00 73.62 112 LYS A O 1
ATOM 883 N N . GLY A 1 113 ? 8.512 24.633 -32.321 1.00 59.34 113 GLY A N 1
ATOM 884 C CA . GLY A 1 113 ? 7.082 24.855 -32.091 1.00 59.34 113 GLY A CA 1
ATOM 885 C C . GLY A 1 113 ? 6.176 23.899 -32.873 1.00 59.34 113 GLY A C 1
ATOM 886 O O . GLY A 1 113 ? 5.010 24.215 -33.085 1.00 59.34 113 GLY A O 1
ATOM 887 N N . GLY A 1 114 ? 6.707 22.759 -33.335 1.00 68.06 114 GLY A N 1
ATOM 888 C CA . GLY A 1 114 ? 5.895 21.641 -33.818 1.00 68.06 114 GLY A CA 1
ATOM 889 C C . GLY A 1 114 ? 5.211 20.887 -32.671 1.00 68.06 114 GLY A C 1
ATOM 890 O O . GLY A 1 114 ? 5.255 21.313 -31.519 1.00 68.06 114 GLY A O 1
ATOM 891 N N . THR A 1 115 ? 4.607 19.737 -32.979 1.00 69.19 115 THR A N 1
ATOM 892 C CA . THR A 1 115 ? 3.878 18.916 -31.999 1.00 69.19 115 THR A CA 1
ATOM 893 C C . THR A 1 115 ? 4.756 18.509 -30.821 1.00 69.19 115 THR A C 1
ATOM 895 O O . THR A 1 115 ? 5.793 17.853 -30.996 1.00 69.19 115 THR A O 1
ATOM 898 N N . SER A 1 116 ? 4.332 18.876 -29.613 1.00 76.69 116 SER A N 1
ATOM 899 C CA . SER A 1 116 ? 5.030 18.492 -28.388 1.00 76.69 116 SER A CA 1
ATOM 900 C C . SER A 1 116 ? 4.868 16.997 -28.090 1.00 76.69 116 SER A C 1
ATOM 902 O O . SER A 1 116 ? 3.887 16.372 -28.487 1.00 76.69 116 SER A O 1
ATOM 904 N N . LEU A 1 117 ? 5.817 16.394 -27.356 1.00 74.69 117 LEU A N 1
ATOM 905 C CA . LEU A 1 117 ? 5.667 15.002 -26.899 1.00 74.69 117 LEU A CA 1
ATOM 906 C C . LEU A 1 117 ? 4.369 14.826 -26.100 1.00 74.69 117 LEU A C 1
ATOM 908 O O . LEU A 1 117 ? 3.713 13.798 -26.220 1.00 74.69 117 LEU A O 1
ATOM 912 N N . ARG A 1 118 ? 3.987 15.851 -25.330 1.00 79.06 118 ARG A N 1
ATOM 913 C CA . ARG A 1 118 ? 2.708 15.899 -24.630 1.00 79.06 118 ARG A CA 1
ATOM 914 C C . ARG A 1 118 ? 1.537 15.841 -25.606 1.00 79.06 118 ARG A C 1
ATOM 916 O O . ARG A 1 118 ? 0.692 14.986 -25.426 1.00 79.06 118 ARG A O 1
ATOM 923 N N . GLU A 1 119 ? 1.496 16.683 -26.634 1.00 79.31 119 GLU A N 1
ATOM 924 C CA . GLU A 1 119 ? 0.414 16.666 -27.633 1.00 79.31 119 GLU A CA 1
ATOM 925 C C . GLU A 1 119 ? 0.338 15.344 -28.391 1.00 79.31 119 GLU A C 1
ATOM 927 O O . GLU A 1 119 ? -0.750 14.879 -28.704 1.00 79.31 119 GLU A O 1
ATOM 932 N N . ILE A 1 120 ? 1.482 14.716 -28.663 1.00 77.44 120 ILE A N 1
ATOM 933 C CA . ILE A 1 120 ? 1.532 13.402 -29.306 1.00 77.44 120 ILE A CA 1
ATOM 934 C C . ILE A 1 120 ? 0.983 12.335 -28.362 1.00 77.44 120 ILE A C 1
ATOM 936 O O . ILE A 1 120 ? 0.176 11.514 -28.783 1.00 77.44 120 ILE A O 1
ATOM 940 N N . LEU A 1 121 ? 1.378 12.349 -27.087 1.00 76.56 121 LEU A N 1
ATOM 941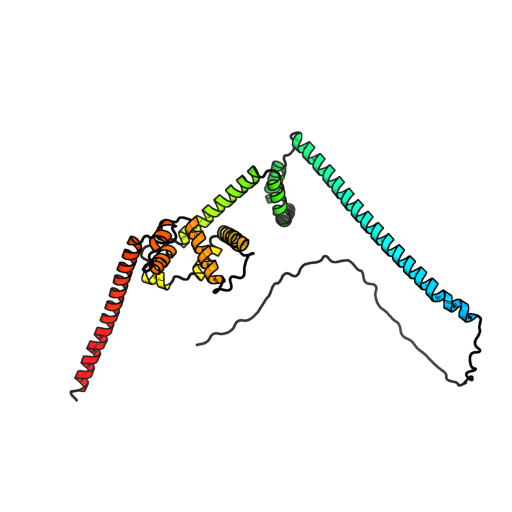 C CA . LEU A 1 121 ? 0.828 11.444 -26.079 1.00 76.56 121 LEU A CA 1
ATOM 942 C C . LEU A 1 121 ? -0.671 11.690 -25.879 1.00 76.56 121 LEU A C 1
ATOM 944 O O . LEU A 1 121 ? -1.434 10.735 -25.940 1.00 76.56 121 LEU A O 1
ATOM 948 N N . ASP A 1 122 ? -1.104 12.939 -25.726 1.00 79.75 122 ASP A N 1
ATOM 949 C CA . ASP A 1 122 ? -2.507 13.330 -25.561 1.00 79.75 122 ASP A CA 1
ATOM 950 C C . ASP A 1 122 ? -3.334 12.913 -26.785 1.00 79.75 122 ASP A C 1
ATOM 952 O O . ASP A 1 122 ? -4.403 12.323 -26.628 1.00 79.75 122 ASP A O 1
ATOM 956 N N . ALA A 1 123 ? -2.827 13.123 -28.004 1.00 77.38 123 ALA A N 1
ATOM 957 C CA . ALA A 1 123 ? -3.467 12.655 -29.230 1.00 77.38 123 ALA A CA 1
ATOM 958 C C . ALA A 1 123 ? -3.539 11.125 -29.267 1.00 77.38 123 ALA A C 1
ATOM 960 O O . ALA A 1 123 ? -4.605 10.581 -29.520 1.00 77.38 123 ALA A O 1
ATOM 961 N N . MET A 1 124 ? -2.460 10.411 -28.942 1.00 69.88 124 MET A N 1
ATOM 962 C CA . MET A 1 124 ? -2.460 8.943 -28.908 1.00 69.88 124 MET A CA 1
ATOM 963 C C . MET A 1 124 ? -3.404 8.389 -27.834 1.00 69.88 124 MET A C 1
ATOM 965 O O . MET A 1 124 ? -4.069 7.384 -28.072 1.00 69.88 124 MET A O 1
ATOM 969 N N . PHE A 1 125 ? -3.525 9.057 -26.684 1.00 70.56 125 PHE A N 1
ATOM 970 C CA . PHE A 1 125 ? -4.465 8.673 -25.636 1.00 70.56 125 PHE A CA 1
ATOM 971 C C . PHE A 1 125 ? -5.918 9.076 -25.938 1.00 70.56 125 PHE A C 1
ATOM 973 O O . PHE A 1 125 ? -6.829 8.453 -25.393 1.00 70.56 125 PHE A O 1
ATOM 980 N N . SER A 1 126 ? -6.140 10.058 -26.816 1.00 72.06 126 SER A N 1
ATOM 981 C CA . SER A 1 126 ? -7.472 10.535 -27.228 1.00 72.06 126 SER A CA 1
ATOM 982 C C . SER A 1 126 ? -8.011 9.820 -28.473 1.00 72.06 126 SER A C 1
ATOM 984 O O . SER A 1 126 ? -9.202 9.538 -28.540 1.00 72.06 126 SER A O 1
ATOM 986 N N . ILE A 1 127 ? -7.136 9.429 -29.412 1.00 65.25 127 ILE A N 1
ATOM 987 C CA . ILE A 1 127 ? -7.442 8.573 -30.581 1.00 65.25 127 ILE A CA 1
ATOM 988 C C . ILE A 1 127 ? -7.939 7.182 -30.137 1.00 65.25 127 ILE A C 1
ATOM 990 O O . ILE A 1 127 ? -8.566 6.461 -30.911 1.00 65.25 127 ILE A O 1
ATOM 994 N N . ASN A 1 128 ? -7.730 6.829 -28.862 1.00 55.16 128 ASN A N 1
ATOM 995 C CA . ASN A 1 128 ? -8.153 5.575 -28.241 1.00 55.16 128 ASN A CA 1
ATOM 996 C C . ASN A 1 128 ? -9.651 5.238 -28.369 1.00 55.16 128 ASN A C 1
ATOM 998 O O . ASN A 1 128 ? -10.019 4.098 -28.075 1.00 55.16 128 ASN A O 1
ATOM 1002 N N . GLN A 1 129 ? -10.511 6.184 -28.759 1.00 59.56 129 GLN A N 1
ATOM 1003 C CA . GLN A 1 129 ? -11.936 5.921 -28.980 1.00 59.56 129 GLN A CA 1
ATOM 1004 C C . GLN A 1 129 ? -12.256 5.420 -30.399 1.00 59.56 129 GLN A C 1
ATOM 1006 O O . GLN A 1 129 ? -13.222 4.674 -30.550 1.00 59.56 129 GLN A O 1
ATOM 1011 N N . ASP A 1 130 ? -11.429 5.739 -31.402 1.00 63.53 130 ASP A N 1
ATOM 1012 C CA . ASP A 1 130 ? -11.780 5.543 -32.818 1.00 63.53 130 ASP A CA 1
ATOM 1013 C C . ASP A 1 130 ? -11.027 4.386 -33.509 1.00 63.53 130 ASP A C 1
ATOM 1015 O O . ASP A 1 130 ? -11.522 3.855 -34.504 1.00 63.53 130 ASP A O 1
ATOM 1019 N N . ASP A 1 131 ? -9.878 3.926 -32.983 1.00 74.06 131 ASP A N 1
ATOM 1020 C CA . ASP A 1 131 ? -9.141 2.769 -33.535 1.00 74.06 131 ASP A CA 1
ATOM 1021 C C . ASP A 1 131 ? -8.665 1.769 -32.451 1.00 74.06 131 ASP A C 1
ATOM 1023 O O . ASP A 1 131 ? -7.613 1.953 -31.824 1.00 74.06 131 ASP A O 1
ATOM 1027 N N . PRO A 1 132 ? -9.383 0.643 -32.259 1.00 74.06 132 PRO A N 1
ATOM 1028 C CA . PRO A 1 132 ? -9.036 -0.388 -31.280 1.00 74.06 132 PRO A CA 1
ATOM 1029 C C . PRO A 1 132 ? -7.668 -1.051 -31.504 1.00 74.06 132 PRO A C 1
ATOM 1031 O O . PRO A 1 132 ? -7.080 -1.578 -30.550 1.00 74.06 132 PRO A O 1
ATOM 1034 N N . GLN A 1 133 ? -7.152 -1.071 -32.740 1.00 76.94 133 GLN A N 1
ATOM 1035 C CA . GLN A 1 133 ? -5.866 -1.706 -33.048 1.00 76.94 133 GLN A CA 1
ATOM 1036 C C . GLN A 1 133 ? -4.707 -0.867 -32.516 1.00 76.94 133 GLN A C 1
ATOM 1038 O O . GLN A 1 133 ? -3.808 -1.401 -31.857 1.00 76.94 133 GLN A O 1
ATOM 1043 N N . ILE A 1 134 ? -4.767 0.446 -32.738 1.00 72.88 134 ILE A N 1
ATOM 1044 C CA . ILE A 1 134 ? -3.779 1.403 -32.230 1.00 72.88 134 ILE A CA 1
ATOM 1045 C C . ILE A 1 134 ? -3.792 1.388 -30.696 1.00 72.88 134 ILE A C 1
ATOM 1047 O O . ILE A 1 134 ? -2.739 1.204 -30.076 1.00 72.88 134 ILE A O 1
ATOM 1051 N N . THR A 1 135 ? -4.976 1.426 -30.077 1.00 75.75 135 THR A N 1
ATOM 1052 C CA . THR A 1 135 ? -5.146 1.312 -28.616 1.00 75.75 135 THR A CA 1
ATOM 1053 C C . THR A 1 135 ? -4.507 0.040 -28.055 1.00 75.75 135 THR A C 1
ATOM 1055 O O . THR A 1 135 ? -3.823 0.068 -27.024 1.00 75.75 135 THR A O 1
ATOM 1058 N N . GLY A 1 136 ? -4.692 -1.096 -28.736 1.00 79.06 136 GLY A N 1
ATOM 1059 C CA . GLY A 1 136 ? -4.119 -2.380 -28.337 1.00 79.06 136 GLY A CA 1
ATOM 1060 C C . GLY A 1 136 ? -2.589 -2.395 -28.383 1.00 79.06 136 GLY A C 1
ATOM 1061 O O . GLY A 1 136 ? -1.952 -2.903 -27.455 1.00 79.06 136 GLY A O 1
ATOM 1062 N N . VAL A 1 137 ? -1.991 -1.815 -29.428 1.00 82.56 137 VAL A N 1
ATOM 1063 C CA . VAL A 1 137 ? -0.530 -1.714 -29.581 1.00 82.56 137 VAL A CA 1
ATOM 1064 C C . VAL A 1 137 ? 0.070 -0.814 -28.503 1.00 82.56 137 VAL A C 1
ATOM 1066 O O . VAL A 1 137 ? 1.013 -1.230 -27.826 1.00 82.56 137 VAL A O 1
ATOM 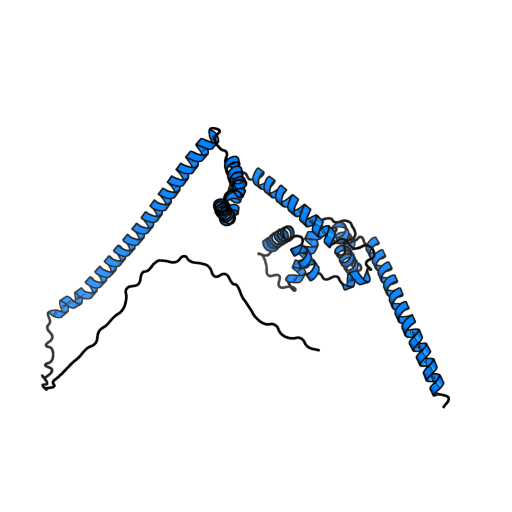1069 N N . PHE A 1 138 ? -0.507 0.367 -28.267 1.00 77.50 138 PHE A N 1
ATOM 1070 C CA . PHE A 1 138 ? -0.023 1.282 -27.229 1.00 77.50 138 PHE A CA 1
ATOM 1071 C C . PHE A 1 138 ? -0.186 0.710 -25.825 1.00 77.50 138 PHE A C 1
ATOM 1073 O O . PHE A 1 138 ? 0.745 0.772 -25.022 1.00 77.50 138 PHE A O 1
ATOM 1080 N N . SER A 1 139 ? -1.315 0.065 -25.537 1.00 81.25 139 SER A N 1
ATOM 1081 C CA . SER A 1 139 ? -1.525 -0.601 -24.247 1.00 81.25 139 SER A CA 1
ATOM 1082 C C . SER A 1 139 ? -0.472 -1.683 -23.987 1.00 81.25 139 SER A C 1
ATOM 1084 O O . SER A 1 139 ? 0.044 -1.795 -22.874 1.00 81.25 139 SER A O 1
ATOM 1086 N N . ARG A 1 140 ? -0.108 -2.471 -25.010 1.00 84.31 140 ARG A N 1
ATOM 1087 C CA . ARG A 1 140 ? 0.977 -3.463 -24.909 1.00 84.31 140 ARG A CA 1
ATOM 1088 C C . ARG A 1 140 ? 2.336 -2.796 -24.717 1.00 84.31 140 ARG A C 1
ATOM 1090 O O . ARG A 1 140 ? 3.103 -3.247 -23.871 1.00 84.31 140 ARG A O 1
ATOM 1097 N N . PHE A 1 141 ? 2.608 -1.715 -25.448 1.00 84.75 141 PHE A N 1
ATOM 1098 C CA . PHE A 1 141 ? 3.841 -0.945 -25.309 1.00 84.75 141 PHE A CA 1
ATOM 1099 C C . PHE A 1 141 ? 4.013 -0.399 -23.886 1.00 84.75 141 PHE A C 1
ATOM 1101 O O . PHE A 1 141 ? 5.039 -0.653 -23.261 1.00 84.75 141 PHE A O 1
ATOM 1108 N N . PHE A 1 142 ? 3.003 0.274 -23.328 1.00 83.00 142 PHE A N 1
ATOM 1109 C CA . PHE A 1 142 ? 3.081 0.812 -21.967 1.00 83.00 142 PHE A CA 1
ATOM 1110 C C . PHE A 1 142 ? 3.156 -0.285 -20.900 1.00 83.00 142 PHE A C 1
ATOM 1112 O O . PHE A 1 142 ? 3.874 -0.115 -19.918 1.00 83.00 142 PHE A O 1
ATOM 1119 N N . ARG A 1 143 ? 2.508 -1.440 -21.099 1.00 84.50 143 ARG A N 1
ATOM 1120 C CA . ARG A 1 143 ? 2.676 -2.591 -20.193 1.00 84.50 143 ARG A CA 1
ATOM 1121 C C . ARG A 1 143 ? 4.096 -3.159 -20.209 1.00 84.50 143 ARG A C 1
ATOM 1123 O O . ARG A 1 143 ? 4.591 -3.546 -19.159 1.00 84.50 143 ARG A O 1
ATOM 1130 N N . ALA A 1 144 ? 4.740 -3.217 -21.374 1.00 87.25 144 ALA A N 1
ATOM 1131 C CA . ALA A 1 144 ? 6.080 -3.789 -21.511 1.00 87.25 144 ALA A CA 1
ATOM 1132 C C . ALA A 1 144 ? 7.206 -2.799 -21.165 1.00 87.25 144 ALA A C 1
ATOM 1134 O O . ALA A 1 144 ? 8.240 -3.195 -20.631 1.00 87.25 144 ALA A O 1
ATOM 1135 N N . HIS A 1 145 ? 7.021 -1.514 -21.475 1.00 85.19 145 HIS A N 1
ATOM 1136 C CA . HIS A 1 145 ? 8.091 -0.512 -21.454 1.00 85.19 145 HIS A CA 1
ATOM 1137 C C . HIS A 1 145 ? 7.767 0.741 -20.636 1.00 85.19 145 HIS A C 1
ATOM 1139 O O . HIS A 1 145 ? 8.662 1.553 -20.409 1.00 85.19 145 HIS A O 1
ATOM 1145 N N . GLY A 1 146 ? 6.530 0.908 -20.162 1.00 83.75 146 GLY A N 1
ATOM 1146 C CA . GLY A 1 146 ? 6.104 2.103 -19.429 1.00 83.75 146 GLY A CA 1
ATOM 1147 C C . GLY A 1 146 ? 6.903 2.335 -18.149 1.00 83.75 146 GLY A C 1
ATOM 1148 O O . GLY A 1 146 ? 7.307 3.462 -17.890 1.00 83.75 146 GLY A O 1
ATOM 1149 N N . ALA A 1 147 ? 7.220 1.273 -17.400 1.00 82.00 147 ALA A N 1
ATOM 1150 C CA . ALA A 1 147 ? 8.051 1.380 -16.199 1.00 82.00 147 ALA A CA 1
ATOM 1151 C C . ALA A 1 147 ? 9.460 1.920 -16.511 1.00 82.00 147 ALA A C 1
ATOM 1153 O O . ALA A 1 147 ? 9.937 2.822 -15.832 1.00 82.00 147 ALA A O 1
ATOM 1154 N N . ASN A 1 148 ? 10.097 1.428 -17.581 1.00 86.06 148 ASN A N 1
ATOM 1155 C CA . ASN A 1 148 ? 11.418 1.898 -18.007 1.00 86.06 148 ASN A CA 1
ATOM 1156 C C . ASN A 1 148 ? 11.359 3.348 -18.512 1.00 86.06 148 ASN A C 1
ATOM 1158 O O . ASN A 1 148 ? 12.219 4.154 -18.173 1.00 86.06 148 ASN A O 1
ATOM 1162 N N . LEU A 1 149 ? 10.311 3.704 -19.264 1.00 83.25 149 LEU A N 1
ATOM 1163 C CA . LEU A 1 149 ? 10.091 5.077 -19.713 1.00 83.25 149 LEU A CA 1
ATOM 1164 C C . LEU A 1 149 ? 9.960 6.036 -18.523 1.00 83.25 149 LEU A C 1
ATOM 1166 O O . LEU A 1 149 ? 10.665 7.040 -18.480 1.00 83.25 149 LEU A O 1
ATOM 1170 N N . MET A 1 150 ? 9.109 5.710 -17.547 1.00 81.25 150 MET A N 1
ATOM 1171 C CA . MET A 1 150 ? 8.918 6.535 -16.349 1.00 81.25 150 MET A CA 1
ATOM 1172 C C . MET A 1 150 ? 10.193 6.618 -15.510 1.00 81.25 150 MET A C 1
ATOM 1174 O O . MET A 1 150 ? 10.551 7.703 -15.065 1.00 81.25 150 MET A O 1
ATOM 1178 N N . GLN A 1 151 ? 10.934 5.514 -15.377 1.00 84.06 151 GLN A N 1
ATOM 1179 C CA . GLN A 1 151 ? 12.244 5.513 -14.727 1.00 84.06 151 GLN A CA 1
ATOM 1180 C C . GLN A 1 151 ? 13.223 6.460 -15.433 1.00 84.06 151 GLN A C 1
ATOM 1182 O O . GLN A 1 151 ? 13.885 7.255 -14.777 1.00 84.06 151 GLN A O 1
ATOM 1187 N N . LYS A 1 152 ? 13.308 6.421 -16.767 1.00 83.06 152 LYS A N 1
ATOM 1188 C CA . LYS A 1 152 ? 14.204 7.298 -17.539 1.00 83.06 152 LYS A CA 1
ATOM 1189 C C . LYS A 1 152 ? 13.808 8.770 -17.451 1.00 83.06 152 LYS A C 1
ATOM 1191 O O . LYS A 1 152 ? 14.687 9.629 -17.470 1.00 83.06 152 LYS A O 1
ATOM 1196 N N . VAL A 1 153 ? 12.510 9.061 -17.356 1.00 81.50 153 VAL A N 1
ATOM 1197 C CA . VAL A 1 153 ? 12.006 10.419 -17.108 1.00 81.50 153 VAL A CA 1
ATOM 1198 C C . VAL A 1 153 ? 12.403 10.880 -15.704 1.00 81.50 153 VAL A C 1
ATOM 1200 O O . VAL A 1 153 ? 12.990 11.952 -15.580 1.00 81.50 153 VAL A O 1
ATOM 1203 N N . ALA A 1 154 ? 12.188 10.050 -14.679 1.00 81.25 154 ALA A N 1
ATOM 1204 C CA . ALA A 1 154 ? 12.571 10.350 -13.298 1.00 81.25 154 ALA A CA 1
ATOM 1205 C C . ALA A 1 154 ? 14.095 10.511 -13.125 1.00 81.25 154 ALA A C 1
ATOM 1207 O O . ALA A 1 154 ? 14.545 11.439 -12.469 1.00 81.25 154 ALA A O 1
ATOM 1208 N N . GLU A 1 155 ? 14.918 9.688 -13.785 1.00 86.31 155 GLU A N 1
ATOM 1209 C CA . GLU A 1 155 ? 16.386 9.836 -13.787 1.00 86.31 155 GLU A CA 1
ATOM 1210 C C . GLU A 1 155 ? 16.844 11.175 -14.390 1.00 86.31 155 GLU A C 1
ATOM 1212 O O . GLU A 1 155 ? 17.922 11.676 -14.064 1.00 86.31 155 GLU A O 1
ATOM 1217 N N . ARG A 1 156 ? 16.058 11.743 -15.312 1.00 84.25 156 ARG A N 1
ATOM 1218 C CA . ARG A 1 156 ? 16.408 12.975 -16.026 1.00 84.25 156 ARG A CA 1
ATOM 1219 C C . ARG A 1 156 ? 15.900 14.235 -15.329 1.00 84.25 156 ARG A C 1
ATOM 1221 O O . ARG A 1 156 ? 16.549 15.271 -15.454 1.00 84.25 156 ARG A O 1
ATOM 1228 N N . ALA A 1 157 ? 14.762 14.131 -14.655 1.00 82.38 157 ALA A N 1
ATOM 1229 C CA . ALA A 1 157 ? 14.061 15.200 -13.957 1.00 82.38 157 ALA A CA 1
ATOM 1230 C C . ALA A 1 157 ? 13.558 14.644 -12.607 1.00 82.38 157 ALA A C 1
ATOM 1232 O O . ALA A 1 157 ? 12.383 14.280 -12.487 1.00 82.38 157 ALA A O 1
ATOM 1233 N N . PRO A 1 158 ? 14.467 14.459 -11.628 1.00 82.50 158 PRO A N 1
ATOM 1234 C CA . PRO A 1 158 ? 14.151 13.752 -10.389 1.00 82.50 158 PRO A CA 1
ATOM 1235 C C . PRO A 1 158 ? 13.147 14.516 -9.532 1.00 82.50 158 PRO A C 1
ATOM 1237 O O . PRO A 1 158 ? 12.233 13.908 -8.993 1.00 82.50 158 PRO A O 1
ATOM 1240 N N . GLU A 1 159 ? 13.249 15.844 -9.465 1.00 83.88 159 GLU A N 1
ATOM 1241 C CA . GLU A 1 159 ? 12.353 16.661 -8.641 1.00 83.88 159 GLU A CA 1
ATOM 1242 C C . GLU A 1 159 ? 10.903 16.594 -9.140 1.00 83.88 159 GLU A C 1
ATOM 1244 O O . GLU A 1 159 ? 9.968 16.430 -8.356 1.00 83.88 159 GLU A O 1
ATOM 1249 N N . GLU A 1 160 ? 10.701 16.662 -10.454 1.00 80.50 160 GLU A N 1
ATOM 1250 C CA . GLU A 1 160 ? 9.383 16.598 -11.081 1.00 80.50 160 GLU A CA 1
ATOM 1251 C C . GLU A 1 160 ? 8.811 15.175 -11.072 1.00 80.50 160 GLU A C 1
ATOM 1253 O O . GLU A 1 160 ? 7.607 14.992 -10.864 1.00 80.50 160 GLU A O 1
ATOM 1258 N N . GLY A 1 161 ? 9.669 14.169 -11.273 1.00 79.12 161 GLY A N 1
ATOM 1259 C CA . GLY A 1 161 ? 9.305 12.757 -11.182 1.00 79.12 161 GLY A CA 1
ATOM 1260 C C . GLY A 1 161 ? 8.866 12.365 -9.772 1.00 79.12 161 GLY A C 1
ATOM 1261 O O . GLY A 1 161 ? 7.809 11.750 -9.611 1.00 79.12 161 GLY A O 1
ATOM 1262 N N . ASP A 1 162 ? 9.624 12.783 -8.758 1.00 81.12 162 ASP A N 1
ATOM 1263 C CA . ASP A 1 162 ? 9.315 12.536 -7.351 1.00 81.12 162 ASP A CA 1
ATOM 1264 C C . ASP A 1 162 ? 8.057 13.287 -6.920 1.00 81.12 162 ASP A C 1
ATOM 1266 O O . ASP A 1 162 ? 7.221 12.718 -6.217 1.00 81.12 162 ASP A O 1
ATOM 1270 N N . LEU A 1 163 ? 7.864 14.533 -7.371 1.00 83.25 163 LEU A N 1
ATOM 1271 C CA . LEU A 1 163 ? 6.649 15.296 -7.083 1.00 83.25 163 LEU A CA 1
ATOM 1272 C C . LEU A 1 163 ? 5.408 14.598 -7.654 1.00 83.25 163 LEU A C 1
ATOM 1274 O O . LEU A 1 163 ? 4.420 14.419 -6.938 1.00 83.25 163 LEU A O 1
ATOM 1278 N N . PHE A 1 164 ? 5.467 14.169 -8.918 1.00 78.81 164 PHE A N 1
ATOM 1279 C CA . PHE A 1 164 ? 4.374 13.443 -9.561 1.00 78.81 164 PHE A CA 1
ATOM 1280 C C . PHE A 1 164 ? 4.099 12.103 -8.867 1.00 78.81 164 PHE A C 1
ATOM 1282 O O . PHE A 1 164 ? 2.950 11.797 -8.544 1.00 78.81 164 PHE A O 1
ATOM 1289 N N . ALA A 1 165 ? 5.142 11.317 -8.585 1.00 83.44 165 ALA A N 1
ATOM 1290 C CA . ALA A 1 165 ? 5.007 10.045 -7.881 1.00 83.44 165 ALA A CA 1
ATOM 1291 C C . ALA A 1 165 ? 4.425 10.241 -6.474 1.00 83.44 165 ALA A C 1
ATOM 1293 O O . ALA A 1 165 ? 3.514 9.515 -6.080 1.00 83.44 165 ALA A O 1
ATOM 1294 N N . THR A 1 166 ? 4.892 11.255 -5.744 1.00 83.62 166 THR A N 1
ATOM 1295 C CA . THR A 1 166 ? 4.415 11.578 -4.395 1.00 83.62 166 THR A CA 1
ATOM 1296 C C . THR A 1 166 ? 2.946 11.977 -4.408 1.00 83.62 166 THR A C 1
ATOM 1298 O O . THR A 1 166 ? 2.196 11.490 -3.569 1.00 83.62 166 THR A O 1
ATOM 1301 N N . GLN A 1 167 ? 2.509 12.806 -5.360 1.00 85.69 167 GLN A N 1
ATOM 1302 C CA . GLN A 1 167 ? 1.097 13.186 -5.493 1.00 85.69 167 GLN A CA 1
ATOM 1303 C C . GLN A 1 167 ? 0.213 11.969 -5.788 1.00 85.69 167 GLN A C 1
ATOM 1305 O O . GLN A 1 167 ? -0.775 11.740 -5.095 1.00 85.69 167 GLN A O 1
ATOM 1310 N N . GLN A 1 168 ? 0.614 11.128 -6.743 1.00 84.62 168 GLN A N 1
ATOM 1311 C CA . GLN A 1 168 ? -0.142 9.925 -7.099 1.00 84.62 168 GLN A CA 1
ATOM 1312 C C . GLN A 1 168 ? -0.217 8.923 -5.938 1.00 84.62 168 GLN A C 1
ATOM 1314 O O . GLN A 1 168 ? -1.271 8.336 -5.684 1.00 84.62 168 GLN A O 1
ATOM 1319 N N . ILE A 1 169 ? 0.891 8.729 -5.217 1.00 86.00 169 ILE A N 1
ATOM 1320 C CA . ILE A 1 169 ? 0.931 7.869 -4.031 1.00 86.00 169 ILE A CA 1
ATOM 1321 C C . ILE A 1 169 ? 0.081 8.476 -2.913 1.00 86.00 169 ILE A C 1
ATOM 1323 O O . ILE A 1 169 ? -0.665 7.739 -2.278 1.00 86.00 169 ILE A O 1
ATOM 1327 N N . ALA A 1 170 ? 0.138 9.790 -2.687 1.00 85.25 170 ALA A N 1
ATOM 1328 C CA . ALA A 1 170 ? -0.658 10.461 -1.662 1.00 85.25 170 ALA A CA 1
ATOM 1329 C C . ALA A 1 170 ? -2.164 10.277 -1.900 1.00 85.25 170 ALA A C 1
ATOM 1331 O O . ALA A 1 170 ? -2.872 9.876 -0.976 1.00 85.25 170 ALA A O 1
ATOM 1332 N N . ASP A 1 171 ? -2.637 10.462 -3.134 1.00 87.19 171 ASP A N 1
ATOM 1333 C CA . ASP A 1 171 ? -4.048 10.271 -3.495 1.00 87.19 171 ASP A CA 1
ATOM 1334 C C . ASP A 1 171 ? -4.505 8.816 -3.304 1.00 87.19 171 ASP A C 1
ATOM 1336 O O . ASP A 1 171 ? -5.615 8.544 -2.825 1.00 87.19 171 ASP A O 1
ATOM 1340 N N . LEU A 1 172 ? -3.647 7.854 -3.666 1.00 87.62 172 LEU A N 1
ATOM 1341 C CA . LEU A 1 172 ? -3.909 6.429 -3.454 1.00 87.62 172 LEU A CA 1
ATOM 1342 C C . LEU A 1 172 ? -3.948 6.081 -1.965 1.00 87.62 172 LEU A C 1
ATOM 1344 O O . LEU A 1 172 ? -4.881 5.408 -1.527 1.00 87.62 172 LEU A O 1
ATOM 1348 N N . VAL A 1 173 ? -2.985 6.575 -1.185 1.00 86.81 173 VAL A N 1
ATOM 1349 C CA . VAL A 1 173 ? -2.911 6.373 0.268 1.00 86.81 173 VAL A CA 1
ATOM 1350 C C . VAL A 1 173 ? -4.108 7.009 0.968 1.00 86.81 173 VAL A C 1
ATOM 1352 O O . VAL A 1 173 ? -4.666 6.401 1.878 1.00 86.81 173 VAL A O 1
ATOM 1355 N N . GLU A 1 174 ? -4.566 8.189 0.543 1.00 87.62 174 GLU A N 1
ATOM 1356 C CA . GLU A 1 174 ? -5.765 8.812 1.110 1.00 87.62 174 GLU A CA 1
ATOM 1357 C C . GLU A 1 174 ? -7.016 7.966 0.826 1.00 87.62 174 GLU A C 1
ATOM 1359 O O . GLU A 1 174 ? -7.849 7.747 1.713 1.00 87.62 174 GLU A O 1
ATOM 1364 N N . ARG A 1 175 ? -7.148 7.452 -0.403 1.00 89.31 175 ARG A N 1
ATOM 1365 C CA . ARG A 1 175 ? -8.273 6.596 -0.797 1.00 89.31 175 ARG A CA 1
ATOM 1366 C C . ARG A 1 175 ? -8.280 5.283 -0.020 1.00 89.31 175 ARG A C 1
ATOM 1368 O O . ARG A 1 175 ? -9.302 4.943 0.576 1.00 89.31 175 ARG A O 1
ATOM 1375 N N . GLU A 1 176 ? -7.160 4.567 -0.014 1.00 90.62 176 GLU A N 1
ATOM 1376 C CA . GLU A 1 176 ? -6.996 3.320 0.740 1.00 90.62 176 GLU A CA 1
ATOM 1377 C C . GLU A 1 176 ? -7.184 3.566 2.245 1.00 90.62 176 GLU A C 1
ATOM 1379 O O . GLU A 1 176 ? -7.879 2.809 2.922 1.00 90.62 176 GLU A O 1
ATOM 1384 N N . GLY A 1 177 ? -6.679 4.690 2.759 1.00 87.06 177 GLY A N 1
ATOM 1385 C CA . GLY A 1 177 ? -6.843 5.104 4.147 1.00 87.06 177 GLY A CA 1
ATOM 1386 C C . GLY A 1 177 ? -8.300 5.300 4.563 1.00 87.06 177 GLY A C 1
ATOM 13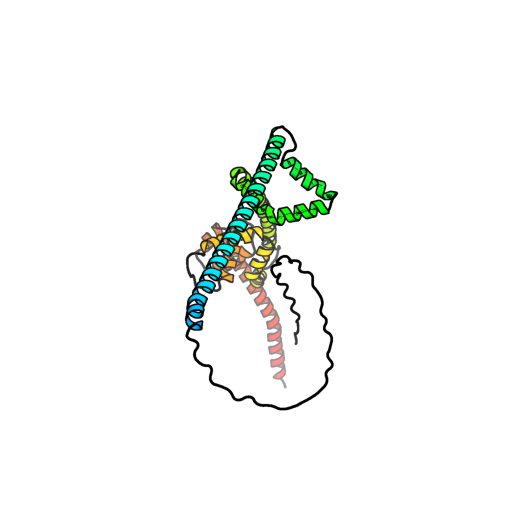87 O O . GLY A 1 177 ? -8.689 4.838 5.637 1.00 87.06 177 GLY A O 1
ATOM 1388 N N . LYS A 1 178 ? -9.140 5.902 3.709 1.00 87.38 178 LYS A N 1
ATOM 1389 C CA . LYS A 1 178 ? -10.593 6.021 3.952 1.00 87.38 178 LYS A CA 1
ATOM 1390 C C . LYS A 1 178 ? -11.285 4.657 3.986 1.00 87.38 178 LYS A C 1
ATOM 1392 O O . LYS A 1 178 ? -12.163 4.438 4.820 1.00 87.38 178 LYS A O 1
ATOM 1397 N N . ILE A 1 179 ? -10.886 3.732 3.112 1.00 88.75 179 ILE A N 1
ATOM 1398 C CA . ILE A 1 179 ? -11.432 2.366 3.090 1.00 88.75 179 ILE A CA 1
ATOM 1399 C C . ILE A 1 179 ? -11.062 1.638 4.383 1.00 88.75 179 ILE A C 1
ATOM 1401 O O . ILE A 1 179 ? -11.944 1.092 5.048 1.00 88.75 179 ILE A O 1
ATOM 1405 N N . ILE A 1 180 ? -9.788 1.692 4.782 1.00 86.62 180 ILE A N 1
ATOM 1406 C CA . ILE A 1 180 ? -9.329 1.103 6.042 1.00 86.62 180 ILE A CA 1
ATOM 1407 C C . ILE A 1 180 ? -10.055 1.737 7.230 1.00 86.62 180 ILE A C 1
ATOM 1409 O O . ILE A 1 180 ? -10.470 1.032 8.148 1.00 86.62 180 ILE A O 1
ATOM 1413 N N . GLN A 1 181 ? -10.238 3.057 7.229 1.00 84.56 181 GLN A N 1
ATOM 1414 C CA . GLN A 1 181 ? -10.960 3.736 8.296 1.00 84.56 181 GLN A CA 1
ATOM 1415 C C . GLN A 1 181 ? -12.382 3.189 8.434 1.00 84.56 181 GLN A C 1
ATOM 1417 O O . GLN A 1 181 ? -12.801 2.909 9.555 1.00 84.56 181 GLN A O 1
ATOM 1422 N N . ASN A 1 182 ? -13.099 2.994 7.327 1.00 84.81 182 ASN A N 1
ATOM 1423 C CA . ASN A 1 182 ? -14.439 2.410 7.350 1.00 84.81 182 ASN A CA 1
ATOM 1424 C C . ASN A 1 182 ? -14.423 0.958 7.843 1.00 84.81 182 ASN A C 1
ATOM 1426 O O . ASN A 1 182 ? -15.224 0.618 8.707 1.00 84.81 182 ASN A O 1
ATOM 1430 N N . LEU A 1 183 ? -13.479 0.140 7.365 1.00 84.69 183 LEU A N 1
ATOM 1431 C CA . LEU A 1 183 ? -13.305 -1.256 7.787 1.00 84.69 183 LEU A CA 1
ATOM 1432 C C . LEU A 1 183 ? -13.075 -1.379 9.303 1.00 84.69 183 LEU A C 1
ATOM 1434 O O . LEU A 1 183 ? -13.612 -2.260 9.968 1.00 84.69 183 LEU A O 1
ATOM 1438 N N . LEU A 1 184 ? -12.260 -0.481 9.851 1.00 80.81 184 LEU A N 1
ATOM 1439 C CA . LEU A 1 184 ? -11.856 -0.486 11.253 1.00 80.81 184 LEU A CA 1
ATOM 1440 C C . LEU A 1 184 ? -12.836 0.256 12.174 1.00 80.81 184 LEU A C 1
ATOM 1442 O O . LEU A 1 184 ? -12.717 0.166 13.403 1.00 80.81 184 LEU A O 1
ATOM 1446 N N . THR A 1 185 ? -13.789 0.998 11.603 1.00 81.50 185 THR A N 1
ATOM 1447 C CA . THR A 1 185 ? -14.811 1.717 12.364 1.00 81.50 185 THR A CA 1
ATOM 1448 C C . THR A 1 185 ? -15.848 0.736 12.886 1.00 81.50 185 THR A C 1
ATOM 1450 O O . THR A 1 185 ? -16.404 -0.081 12.161 1.00 81.50 185 THR A O 1
ATOM 1453 N N . ARG A 1 186 ? -16.127 0.833 14.182 1.00 71.88 186 ARG A N 1
ATOM 1454 C CA . ARG A 1 186 ? -17.088 -0.030 14.861 1.00 71.88 186 ARG A CA 1
ATOM 1455 C C . ARG A 1 186 ? -18.529 0.385 14.564 1.00 71.88 186 ARG A C 1
ATOM 1457 O O . ARG A 1 186 ? -18.871 1.560 14.707 1.00 71.88 186 ARG A O 1
ATOM 1464 N N . GLU A 1 187 ? -19.392 -0.589 14.280 1.00 76.88 187 GLU A N 1
ATOM 1465 C CA . GLU A 1 187 ? -20.840 -0.372 14.245 1.00 76.88 187 GLU A CA 1
ATOM 1466 C C . GLU A 1 187 ? -21.372 -0.012 15.642 1.00 76.88 187 GLU A C 1
ATOM 1468 O O . GLU A 1 187 ? -21.012 -0.618 16.666 1.00 76.88 187 GLU A O 1
ATOM 1473 N N . SER A 1 188 ? -22.227 1.008 15.707 1.00 67.81 188 SER A N 1
ATOM 1474 C CA . SER A 1 188 ? -22.777 1.501 16.966 1.00 67.81 188 SER A CA 1
ATOM 1475 C C . SER A 1 188 ? -23.630 0.424 17.649 1.00 67.81 188 SER A C 1
ATOM 1477 O O . SER A 1 188 ? -24.582 -0.099 17.086 1.00 67.81 188 SER A O 1
ATOM 1479 N N . GLY A 1 189 ? -23.290 0.091 18.898 1.00 73.12 189 GLY A N 1
ATOM 1480 C CA . GLY A 1 189 ? -24.038 -0.885 19.705 1.00 73.12 189 GLY A CA 1
ATOM 1481 C C . GLY A 1 189 ? -23.459 -2.303 19.744 1.00 73.12 189 GLY A C 1
ATOM 1482 O O . GLY A 1 189 ? -23.930 -3.106 20.549 1.00 73.12 189 GLY A O 1
ATOM 1483 N N . THR A 1 190 ? -22.406 -2.598 18.972 1.00 79.44 190 THR A N 1
ATOM 1484 C CA . THR A 1 190 ? -21.674 -3.877 19.071 1.00 79.44 190 THR A CA 1
ATOM 1485 C C . THR A 1 190 ? -21.210 -4.102 20.515 1.00 79.44 190 THR A C 1
ATOM 1487 O O . THR A 1 190 ? -20.672 -3.173 21.125 1.00 79.44 190 THR A O 1
ATOM 1490 N N . LYS A 1 191 ? -21.364 -5.300 21.089 1.00 81.69 191 LYS A N 1
ATOM 1491 C CA . LYS A 1 191 ? -20.897 -5.588 22.465 1.00 81.69 191 LYS A CA 1
ATOM 1492 C C . LYS A 1 191 ? -19.383 -5.789 22.513 1.00 81.69 191 LYS A C 1
ATOM 1494 O O . LYS A 1 191 ? -18.758 -6.131 21.513 1.00 81.69 191 LYS A O 1
ATOM 1499 N N . VAL A 1 192 ? -18.765 -5.563 23.673 1.00 79.94 192 VAL A N 1
ATOM 1500 C CA . VAL A 1 192 ? -17.304 -5.744 23.824 1.00 79.94 192 VAL A CA 1
ATOM 1501 C C . VAL A 1 192 ? -16.940 -7.230 23.784 1.00 79.94 192 VAL A C 1
ATOM 1503 O O . VAL A 1 192 ? -15.940 -7.607 23.181 1.00 79.94 192 VAL A O 1
ATOM 1506 N N . SER A 1 193 ? -17.776 -8.074 24.391 1.00 80.25 193 SER A N 1
ATOM 1507 C CA . SER A 1 193 ? -17.639 -9.535 24.343 1.00 80.25 193 SER A CA 1
ATOM 1508 C C . SER A 1 193 ? -17.689 -10.098 22.919 1.00 80.25 193 SER A C 1
ATOM 1510 O O . SER A 1 193 ? -16.862 -10.931 22.561 1.00 80.25 193 SER A O 1
ATOM 1512 N N . GLU A 1 194 ? -18.614 -9.604 22.099 1.00 83.69 194 GLU A N 1
ATOM 1513 C CA . GLU A 1 194 ? -18.753 -9.988 20.692 1.00 83.69 194 GLU A CA 1
ATOM 1514 C C . GLU A 1 194 ? -17.505 -9.619 19.887 1.00 83.69 194 GLU A C 1
ATOM 1516 O O . GLU A 1 194 ? -16.939 -10.479 19.215 1.00 83.69 194 GLU A O 1
ATOM 1521 N N . LEU A 1 195 ? -17.011 -8.389 20.062 1.00 82.12 195 LEU A N 1
ATOM 1522 C CA . LEU A 1 195 ? -15.776 -7.909 19.445 1.00 82.12 195 LEU A CA 1
ATOM 1523 C C . LEU A 1 195 ? -14.572 -8.809 19.766 1.00 82.12 195 LEU A C 1
ATOM 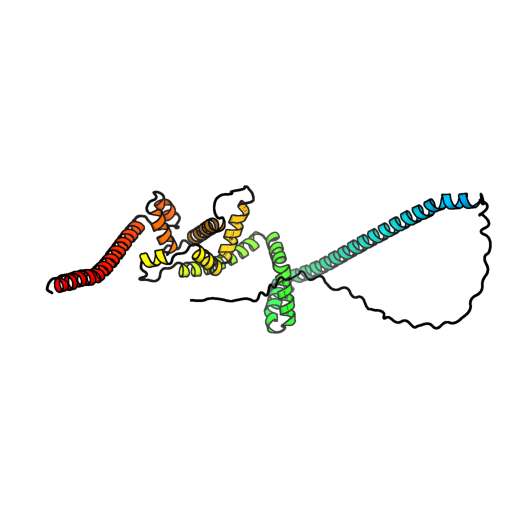1525 O O . LEU A 1 195 ? -13.806 -9.153 18.874 1.00 82.12 195 LEU A O 1
ATOM 1529 N N . LEU A 1 196 ? -14.396 -9.202 21.030 1.00 81.44 196 LEU A N 1
ATOM 1530 C CA . LEU A 1 196 ? -13.288 -10.081 21.422 1.00 81.44 196 LEU A CA 1
ATOM 1531 C C . LEU A 1 196 ? -13.421 -11.491 20.834 1.00 81.44 196 LEU A C 1
ATOM 1533 O O . LEU A 1 196 ? -12.410 -12.132 20.565 1.00 81.44 196 LEU A O 1
ATOM 1537 N N . SER A 1 197 ? -14.652 -11.974 20.657 1.00 82.94 197 SER A N 1
ATOM 1538 C CA . SER A 1 197 ? -14.914 -13.318 20.137 1.00 82.94 197 SER A CA 1
ATOM 1539 C C . SER A 1 197 ? -14.755 -13.429 18.619 1.00 82.94 197 SER A C 1
ATOM 1541 O O . SER A 1 197 ? -14.368 -14.487 18.129 1.00 82.94 197 SER A O 1
ATOM 1543 N N . SER A 1 198 ? -15.038 -12.352 17.880 1.00 83.00 198 SER A N 1
ATOM 1544 C CA . SER A 1 198 ? -14.962 -12.319 16.415 1.00 83.00 198 SER A CA 1
ATOM 1545 C C . SER A 1 198 ? -13.597 -11.877 15.890 1.00 83.00 198 SER A C 1
ATOM 1547 O O . SER A 1 198 ? -13.279 -12.116 14.726 1.00 83.00 198 SER A O 1
ATOM 1549 N N . PHE A 1 199 ? -12.775 -11.244 16.728 1.00 83.00 199 PHE A N 1
ATOM 1550 C CA . PHE A 1 199 ? -11.506 -10.684 16.293 1.00 83.00 199 PHE A CA 1
ATOM 1551 C C . PHE A 1 199 ? -10.465 -11.761 15.955 1.00 83.00 199 PHE A C 1
ATOM 1553 O O . PHE A 1 199 ? -10.083 -12.583 16.789 1.00 83.00 199 PHE A O 1
ATOM 1560 N N . ASN A 1 200 ? -9.934 -11.695 14.734 1.00 84.38 200 ASN A N 1
ATOM 1561 C CA . ASN A 1 200 ? -8.868 -12.564 14.249 1.00 84.38 200 ASN A CA 1
ATOM 1562 C C . ASN A 1 200 ? -7.794 -11.735 13.535 1.00 84.38 200 ASN A C 1
ATOM 1564 O O . ASN A 1 200 ? -8.067 -11.095 12.523 1.00 84.38 200 ASN A O 1
ATOM 1568 N N . MET A 1 201 ? -6.552 -11.810 14.018 1.00 82.31 201 MET A N 1
ATOM 1569 C CA . MET A 1 201 ? -5.424 -11.075 13.436 1.00 82.31 201 MET A CA 1
ATOM 1570 C C . MET A 1 201 ? -5.114 -11.460 11.988 1.00 82.31 201 MET A C 1
ATOM 1572 O O . MET A 1 201 ? -4.756 -10.587 11.205 1.00 82.31 201 MET A O 1
ATOM 1576 N N . ARG A 1 202 ? -5.233 -12.745 11.622 1.00 83.69 202 ARG A N 1
ATOM 1577 C CA . ARG A 1 202 ? -4.972 -13.181 10.237 1.00 83.69 202 ARG A CA 1
ATOM 1578 C C . ARG A 1 202 ? -6.056 -12.671 9.295 1.00 83.69 202 ARG A C 1
ATOM 1580 O O . ARG A 1 202 ? -5.731 -12.100 8.269 1.00 83.69 202 ARG A O 1
ATOM 1587 N N . GLY A 1 203 ? -7.319 -12.802 9.708 1.00 85.00 203 GLY A N 1
ATOM 1588 C CA . GLY A 1 203 ? -8.455 -12.271 8.952 1.00 85.00 203 GLY A CA 1
ATOM 1589 C C . GLY A 1 203 ? -8.334 -10.765 8.736 1.00 85.00 203 GLY A C 1
ATOM 1590 O O . GLY A 1 203 ? -8.450 -10.301 7.610 1.00 85.00 203 GLY A O 1
ATOM 1591 N N . LEU A 1 204 ? -7.973 -10.017 9.783 1.00 84.81 204 LEU A N 1
ATOM 1592 C CA . LEU A 1 204 ? -7.752 -8.578 9.666 1.00 84.81 204 LEU A CA 1
ATOM 1593 C C . LEU A 1 204 ? -6.597 -8.228 8.712 1.00 84.81 204 LEU A C 1
ATOM 1595 O O . LEU A 1 204 ? -6.698 -7.268 7.956 1.00 84.81 204 LEU A O 1
ATOM 1599 N N . ALA A 1 205 ? -5.497 -8.983 8.741 1.00 86.62 205 ALA A N 1
ATOM 1600 C CA . ALA A 1 205 ? -4.385 -8.775 7.816 1.00 86.62 205 ALA A CA 1
ATOM 1601 C C . ALA A 1 205 ? -4.801 -9.027 6.356 1.00 86.62 205 ALA A C 1
ATOM 1603 O O . ALA A 1 205 ? -4.457 -8.234 5.481 1.00 86.62 205 ALA A O 1
ATOM 1604 N N . ASP A 1 206 ? -5.578 -10.082 6.101 1.00 88.00 206 ASP A N 1
ATOM 1605 C CA . ASP A 1 206 ? -6.099 -10.395 4.767 1.00 88.00 206 ASP A CA 1
ATOM 1606 C C . ASP A 1 206 ? -7.082 -9.319 4.274 1.00 88.00 206 ASP A C 1
ATOM 1608 O O . ASP A 1 206 ? -6.990 -8.870 3.129 1.00 88.00 206 ASP A O 1
ATOM 1612 N N . GLU A 1 207 ? -7.975 -8.843 5.147 1.00 88.62 207 GLU A N 1
ATOM 1613 C CA . GLU A 1 207 ? -8.905 -7.748 4.847 1.00 88.62 207 GLU A CA 1
ATOM 1614 C C . GLU A 1 207 ? -8.167 -6.438 4.550 1.00 88.62 207 GLU A C 1
ATOM 1616 O O . GLU A 1 207 ? -8.486 -5.760 3.574 1.00 88.62 207 GLU A O 1
ATOM 1621 N N . LEU A 1 208 ? -7.140 -6.095 5.335 1.00 87.81 208 LEU A N 1
ATOM 1622 C CA . LEU A 1 208 ? -6.315 -4.906 5.101 1.00 87.81 208 LEU A CA 1
ATOM 1623 C C . LEU A 1 208 ? -5.509 -5.010 3.807 1.00 87.81 208 LEU A C 1
ATOM 1625 O O . LEU A 1 208 ? -5.415 -4.033 3.066 1.00 87.81 208 LEU A O 1
ATOM 1629 N N . ARG A 1 209 ? -4.973 -6.193 3.494 1.00 89.75 209 ARG A N 1
ATOM 1630 C CA . ARG A 1 209 ? -4.275 -6.443 2.229 1.00 89.75 209 ARG A CA 1
ATOM 1631 C C . ARG A 1 209 ? -5.204 -6.283 1.025 1.00 89.75 209 ARG A C 1
ATOM 1633 O O . ARG A 1 209 ? -4.767 -5.779 -0.007 1.00 89.75 209 ARG A O 1
ATOM 1640 N N . ALA A 1 210 ? -6.462 -6.705 1.145 1.00 89.69 210 ALA A N 1
ATOM 1641 C CA . ALA A 1 210 ? -7.463 -6.532 0.096 1.00 89.69 210 ALA A CA 1
ATOM 1642 C C . ALA A 1 210 ? -7.942 -5.073 -0.021 1.00 89.69 210 ALA A C 1
ATOM 1644 O O . ALA A 1 210 ? -8.142 -4.581 -1.130 1.00 89.69 210 ALA A O 1
ATOM 1645 N N . ALA A 1 211 ? -8.110 -4.382 1.108 1.00 88.31 211 ALA A N 1
ATOM 1646 C CA . ALA A 1 211 ? -8.603 -3.007 1.170 1.00 88.31 211 ALA A CA 1
ATOM 1647 C C . ALA A 1 211 ? -7.558 -1.957 0.758 1.00 88.31 211 ALA A C 1
ATOM 1649 O O . ALA A 1 211 ? -7.919 -0.930 0.186 1.00 88.31 211 ALA A O 1
ATOM 1650 N N . ALA A 1 212 ? -6.282 -2.205 1.061 1.00 90.19 212 ALA A N 1
ATOM 1651 C CA . ALA A 1 212 ? -5.178 -1.276 0.838 1.00 90.19 212 ALA A CA 1
ATOM 1652 C C . ALA A 1 212 ? -3.922 -1.984 0.297 1.00 90.19 212 ALA A C 1
ATOM 1654 O O . ALA A 1 212 ? -2.892 -2.077 0.983 1.00 90.19 212 ALA A O 1
ATOM 1655 N N . PRO A 1 213 ? -3.993 -2.533 -0.928 1.00 90.12 213 PRO A N 1
ATOM 1656 C CA . PRO A 1 213 ? -2.903 -3.309 -1.506 1.00 90.12 213 PRO A CA 1
ATOM 1657 C C . PRO A 1 213 ? -1.636 -2.476 -1.729 1.00 90.12 213 PRO A C 1
ATOM 1659 O O . PRO A 1 213 ? -0.533 -3.016 -1.610 1.00 90.12 213 PRO A O 1
ATOM 1662 N N . THR A 1 214 ? -1.764 -1.177 -2.018 1.00 87.81 214 THR A N 1
ATOM 1663 C CA . THR A 1 214 ? -0.616 -0.299 -2.284 1.00 87.81 214 THR A CA 1
ATOM 1664 C C . THR A 1 214 ? 0.153 -0.024 -1.001 1.00 87.81 214 THR A C 1
ATOM 1666 O O . THR A 1 214 ? 1.360 -0.268 -0.939 1.00 87.81 214 THR A O 1
ATOM 1669 N N . MET A 1 215 ? -0.544 0.406 0.056 1.00 87.62 215 MET A N 1
ATOM 1670 C CA . MET A 1 215 ? 0.063 0.605 1.373 1.00 87.62 215 MET A CA 1
ATOM 1671 C C . MET A 1 215 ? 0.684 -0.690 1.911 1.00 87.62 215 MET A C 1
ATOM 1673 O O . MET A 1 215 ? 1.782 -0.658 2.470 1.00 87.62 215 MET A O 1
ATOM 1677 N N . TRP A 1 216 ? 0.018 -1.834 1.714 1.00 88.94 216 TRP A N 1
ATOM 1678 C CA . TRP A 1 216 ? 0.549 -3.140 2.115 1.00 88.94 216 TRP A CA 1
ATOM 1679 C C . TRP A 1 216 ? 1.831 -3.478 1.360 1.00 88.94 216 TRP A C 1
ATOM 1681 O O . TRP A 1 216 ? 2.822 -3.856 1.979 1.00 88.94 216 TRP A O 1
ATOM 1691 N N . GLY A 1 217 ? 1.836 -3.304 0.037 1.00 86.25 217 GLY A N 1
ATOM 1692 C CA . GLY A 1 217 ? 3.004 -3.556 -0.803 1.00 86.25 217 GLY A CA 1
ATOM 1693 C C . GLY A 1 217 ? 4.208 -2.700 -0.411 1.00 86.25 217 GLY A C 1
ATOM 1694 O O . GLY A 1 217 ? 5.308 -3.234 -0.285 1.00 86.25 217 GLY A O 1
ATOM 1695 N N . ILE A 1 218 ? 3.994 -1.406 -0.145 1.00 85.56 218 ILE A N 1
ATOM 1696 C CA . ILE A 1 218 ? 5.051 -0.492 0.317 1.00 85.56 218 ILE A CA 1
ATOM 1697 C C . ILE A 1 218 ? 5.610 -0.962 1.663 1.00 85.56 218 ILE A C 1
ATOM 1699 O O . ILE A 1 218 ? 6.823 -1.085 1.813 1.00 85.56 218 ILE A O 1
ATOM 1703 N N . LEU A 1 219 ? 4.745 -1.263 2.635 1.00 84.06 219 LEU A N 1
ATOM 1704 C CA . LEU A 1 219 ? 5.183 -1.707 3.959 1.00 84.06 219 LEU A CA 1
ATOM 1705 C C . LEU A 1 219 ? 5.922 -3.046 3.910 1.00 84.06 219 LEU A C 1
ATOM 1707 O O . LEU A 1 219 ? 6.922 -3.204 4.607 1.00 84.06 219 LEU A O 1
ATOM 1711 N N . VAL A 1 220 ? 5.472 -3.989 3.077 1.00 85.62 220 VAL A N 1
ATOM 1712 C CA . VAL A 1 220 ? 6.184 -5.252 2.846 1.00 85.62 220 VAL A CA 1
ATOM 1713 C C . VAL A 1 220 ? 7.555 -4.978 2.243 1.00 85.62 220 VAL A C 1
ATOM 1715 O O . VAL A 1 220 ? 8.537 -5.453 2.797 1.00 85.62 220 VAL A O 1
ATOM 1718 N N . ALA A 1 221 ? 7.640 -4.171 1.182 1.00 80.69 221 ALA A N 1
ATOM 1719 C CA . ALA A 1 221 ? 8.908 -3.857 0.527 1.00 80.69 221 ALA A CA 1
ATOM 1720 C C . ALA A 1 221 ? 9.909 -3.194 1.488 1.00 80.69 221 ALA A C 1
ATOM 1722 O O . ALA A 1 221 ? 11.076 -3.576 1.513 1.00 80.69 221 ALA A O 1
ATOM 1723 N N . VAL A 1 222 ? 9.444 -2.254 2.319 1.00 80.06 222 VAL A N 1
ATOM 1724 C CA . VAL A 1 222 ? 10.265 -1.606 3.354 1.00 80.06 222 VAL A CA 1
ATOM 1725 C C . VAL A 1 222 ? 10.701 -2.602 4.430 1.00 80.06 222 VAL A C 1
ATOM 1727 O O . VAL A 1 222 ? 11.839 -2.541 4.880 1.00 80.06 222 VAL A O 1
ATOM 1730 N N . SER A 1 223 ? 9.825 -3.528 4.827 1.00 74.06 223 SER A N 1
ATOM 1731 C CA . SER A 1 223 ? 10.126 -4.508 5.881 1.00 74.06 223 SER A CA 1
ATOM 1732 C C . SER A 1 223 ? 11.095 -5.596 5.410 1.00 74.06 223 SER A C 1
ATOM 1734 O O . SER A 1 223 ? 11.967 -6.004 6.166 1.00 74.06 223 SER A O 1
ATOM 1736 N N . THR A 1 224 ? 10.977 -6.052 4.159 1.00 70.06 224 THR A N 1
ATOM 1737 C CA . THR A 1 224 ? 11.856 -7.090 3.599 1.00 70.06 224 THR A CA 1
ATOM 1738 C C . THR A 1 224 ? 13.208 -6.546 3.152 1.00 70.06 224 THR A C 1
ATOM 1740 O O . THR A 1 224 ? 14.170 -7.301 3.106 1.00 70.06 224 THR A O 1
ATOM 1743 N N . ALA A 1 225 ? 13.307 -5.249 2.838 1.00 59.69 225 ALA A N 1
ATOM 1744 C CA . ALA A 1 225 ? 14.570 -4.620 2.442 1.00 59.69 225 ALA A CA 1
ATOM 1745 C C . ALA A 1 225 ? 15.626 -4.615 3.565 1.00 59.69 225 ALA A C 1
ATOM 1747 O O . ALA A 1 225 ? 16.808 -4.433 3.293 1.00 59.69 225 ALA A O 1
ATOM 1748 N N . THR A 1 226 ? 15.208 -4.805 4.819 1.00 56.28 226 THR A N 1
ATOM 1749 C CA . THR A 1 226 ? 16.090 -4.828 5.994 1.00 56.28 226 THR A CA 1
ATOM 1750 C C . THR A 1 226 ? 16.473 -6.229 6.473 1.00 56.28 226 THR A C 1
ATOM 1752 O O . THR A 1 226 ? 17.359 -6.343 7.314 1.00 56.28 226 THR A O 1
ATOM 1755 N N . ASP A 1 227 ? 15.843 -7.286 5.952 1.00 55.66 227 ASP A N 1
ATOM 1756 C CA . ASP A 1 227 ? 16.008 -8.661 6.456 1.00 55.66 227 ASP A CA 1
ATOM 1757 C C . ASP A 1 227 ? 17.143 -9.453 5.767 1.00 55.66 227 ASP A C 1
ATOM 1759 O O . ASP A 1 227 ? 17.354 -10.625 6.082 1.00 55.66 227 ASP A O 1
ATOM 1763 N N . ASP A 1 228 ? 17.925 -8.826 4.879 1.00 51.47 228 ASP A N 1
ATOM 1764 C CA . ASP A 1 228 ? 19.108 -9.450 4.255 1.00 51.47 228 ASP A CA 1
ATOM 1765 C C . ASP A 1 228 ? 20.279 -9.670 5.244 1.00 51.47 228 ASP A C 1
ATOM 1767 O O . ASP A 1 228 ? 21.228 -10.393 4.935 1.00 51.47 228 ASP A O 1
ATOM 1771 N N . GLU A 1 229 ? 20.204 -9.133 6.469 1.00 45.59 229 GLU A N 1
ATOM 1772 C CA . GLU A 1 229 ? 21.202 -9.347 7.524 1.00 45.59 229 GLU A CA 1
ATOM 1773 C C . GLU A 1 229 ? 20.628 -10.093 8.744 1.00 45.59 229 GLU A C 1
ATOM 1775 O O . GLU A 1 229 ? 20.290 -9.510 9.773 1.00 45.59 229 GLU A O 1
ATOM 1780 N N . GLY A 1 230 ? 20.611 -11.426 8.674 1.00 46.69 230 GLY A N 1
ATOM 1781 C CA . GLY A 1 230 ? 20.741 -12.266 9.869 1.00 46.69 230 GLY A CA 1
ATOM 1782 C C . GLY A 1 230 ? 19.579 -13.211 10.173 1.00 46.69 230 GLY A C 1
ATOM 1783 O O . GLY A 1 230 ? 18.443 -12.818 10.426 1.00 46.69 230 GLY A O 1
ATOM 1784 N N . GLU A 1 231 ? 19.918 -14.499 10.254 1.00 49.56 231 GLU A N 1
ATOM 1785 C CA . GLU A 1 231 ? 19.080 -15.593 10.746 1.00 49.56 231 GLU A CA 1
ATOM 1786 C C . GLU A 1 231 ? 18.397 -15.270 12.094 1.00 49.56 231 GLU A C 1
ATOM 1788 O O . GLU A 1 231 ? 18.930 -15.555 13.169 1.00 49.56 231 GLU A O 1
ATOM 1793 N N . SER A 1 232 ? 17.159 -14.771 12.082 1.00 46.22 232 SER A N 1
ATOM 1794 C CA . SER A 1 232 ? 16.319 -14.736 13.286 1.00 46.22 232 SER A CA 1
ATOM 1795 C C . SER A 1 232 ? 15.298 -15.878 13.264 1.00 46.22 232 SER A C 1
ATOM 1797 O O . SER A 1 232 ? 14.123 -15.768 12.937 1.00 46.22 232 SER A O 1
ATOM 1799 N N . LYS A 1 233 ? 15.797 -17.050 13.658 1.00 48.81 233 LYS A N 1
ATOM 1800 C CA . LYS A 1 233 ? 15.110 -18.351 13.726 1.00 48.81 233 LYS A CA 1
ATOM 1801 C C . LYS A 1 233 ? 14.080 -18.463 14.870 1.00 48.81 233 LYS A C 1
ATOM 1803 O O . LYS A 1 233 ? 14.024 -19.491 15.548 1.00 48.81 233 LYS A O 1
ATOM 1808 N N . ARG A 1 234 ? 13.298 -17.419 15.179 1.00 43.59 234 ARG A N 1
ATOM 1809 C CA . ARG A 1 234 ? 12.397 -17.425 16.353 1.00 43.59 234 ARG A CA 1
ATOM 1810 C C . ARG A 1 234 ? 10.959 -17.008 16.025 1.00 43.59 234 ARG A C 1
ATOM 1812 O O . ARG A 1 234 ? 10.676 -15.828 15.888 1.00 43.59 234 ARG A O 1
ATOM 1819 N N . ARG A 1 235 ? 10.068 -18.009 16.130 1.00 48.25 235 ARG A N 1
ATOM 1820 C CA . ARG A 1 235 ? 8.587 -17.978 16.064 1.00 48.25 235 ARG A CA 1
ATOM 1821 C C . ARG A 1 235 ? 8.015 -17.786 14.661 1.00 48.25 235 ARG A C 1
ATOM 1823 O O . ARG A 1 235 ? 8.649 -17.168 13.824 1.00 48.25 235 ARG A O 1
ATOM 1830 N N . ASP A 1 236 ? 6.833 -18.369 14.437 1.00 47.91 236 ASP A N 1
ATOM 1831 C CA . ASP A 1 236 ? 6.110 -18.372 13.158 1.00 47.91 236 ASP A CA 1
ATOM 1832 C C . ASP A 1 236 ? 6.201 -17.005 12.453 1.00 47.91 236 ASP A C 1
ATOM 1834 O O . ASP A 1 236 ? 5.545 -16.057 12.903 1.00 47.91 236 ASP A O 1
ATOM 1838 N N . PRO A 1 237 ? 6.985 -16.895 11.361 1.00 57.69 237 PRO A N 1
ATOM 1839 C CA . PRO A 1 237 ? 7.271 -15.614 10.710 1.00 57.69 237 PRO A CA 1
ATOM 1840 C C . PRO A 1 237 ? 5.984 -14.894 10.290 1.00 57.69 237 PRO A C 1
ATOM 1842 O O . PRO A 1 237 ? 5.777 -13.715 10.560 1.00 57.69 237 PRO A O 1
ATOM 1845 N N . SER A 1 238 ? 5.025 -15.667 9.772 1.00 67.62 238 SER A N 1
ATOM 1846 C CA . SER A 1 238 ? 3.786 -15.152 9.185 1.00 67.62 238 SER A CA 1
ATOM 1847 C C . SER A 1 238 ? 2.923 -14.322 10.139 1.00 67.62 238 SER A C 1
ATOM 1849 O O . SER A 1 238 ? 2.366 -13.302 9.733 1.00 67.62 238 SER A O 1
ATOM 1851 N N . LEU A 1 239 ? 2.788 -14.729 11.406 1.00 64.12 239 LEU A N 1
ATOM 1852 C CA . LEU A 1 239 ? 1.922 -14.037 12.366 1.00 64.12 239 LEU A CA 1
ATOM 1853 C C . LEU A 1 239 ? 2.556 -12.750 12.886 1.00 64.12 239 LEU A C 1
ATOM 1855 O O . LEU A 1 239 ? 1.858 -11.756 13.084 1.00 64.12 239 LEU A O 1
ATOM 1859 N N . HIS A 1 240 ? 3.865 -12.780 13.121 1.00 70.12 240 HIS A N 1
ATOM 1860 C CA . HIS A 1 240 ? 4.589 -11.622 13.619 1.00 70.12 240 HIS A CA 1
ATOM 1861 C C . HIS A 1 240 ? 4.687 -10.534 12.550 1.00 70.12 240 HIS A C 1
ATOM 1863 O O . HIS A 1 240 ? 4.451 -9.363 12.845 1.00 70.12 240 HIS A O 1
ATOM 1869 N N . ASP A 1 241 ? 4.931 -10.929 11.302 1.00 75.06 241 ASP A N 1
ATOM 1870 C CA . ASP A 1 241 ? 4.979 -10.004 10.173 1.00 75.06 241 ASP A CA 1
ATOM 1871 C C . ASP A 1 241 ? 3.601 -9.412 9.888 1.00 75.06 241 ASP A C 1
ATOM 1873 O O . ASP A 1 241 ? 3.472 -8.200 9.736 1.00 75.06 241 ASP A O 1
ATOM 1877 N N . SER A 1 242 ? 2.543 -10.227 9.964 1.00 79.12 242 SER A N 1
ATOM 1878 C CA . SER A 1 242 ? 1.168 -9.723 9.872 1.00 79.12 242 SER A CA 1
ATOM 1879 C C . SER A 1 242 ? 0.870 -8.696 10.968 1.00 79.12 242 SER A C 1
ATOM 1881 O O . SER A 1 242 ? 0.352 -7.623 10.679 1.00 79.12 242 SER A O 1
ATOM 1883 N N . LEU A 1 243 ? 1.236 -8.969 12.226 1.00 80.31 243 LEU A N 1
ATOM 1884 C CA . LEU A 1 243 ? 1.031 -8.019 13.323 1.00 80.31 243 LEU A CA 1
ATOM 1885 C C . LEU A 1 243 ? 1.832 -6.724 13.121 1.00 80.31 243 LEU A C 1
ATOM 1887 O O . LEU A 1 243 ? 1.281 -5.644 13.327 1.00 80.31 243 LEU A O 1
ATOM 1891 N N . ARG A 1 244 ? 3.104 -6.815 12.706 1.00 82.12 244 ARG A N 1
ATOM 1892 C CA . ARG A 1 244 ? 3.952 -5.650 12.398 1.00 82.12 244 ARG A CA 1
ATOM 1893 C C . ARG A 1 244 ? 3.308 -4.767 11.329 1.00 82.12 244 ARG A C 1
ATOM 1895 O O . ARG A 1 244 ? 3.171 -3.565 11.546 1.00 82.12 244 ARG A O 1
ATOM 1902 N N . LEU A 1 245 ? 2.877 -5.367 10.219 1.00 84.19 245 LEU A N 1
ATOM 1903 C CA . LEU A 1 245 ? 2.275 -4.659 9.087 1.00 84.19 245 LEU A CA 1
ATOM 1904 C C . LEU A 1 245 ? 0.938 -4.015 9.469 1.00 84.19 245 LEU A C 1
ATOM 1906 O O . LEU A 1 245 ? 0.721 -2.838 9.180 1.00 84.19 245 LEU A O 1
ATOM 1910 N N . VAL A 1 246 ? 0.080 -4.737 10.197 1.00 84.25 246 VAL A N 1
ATOM 1911 C CA . VAL A 1 246 ? -1.196 -4.204 10.703 1.00 84.25 246 VAL A CA 1
ATOM 1912 C C . VAL A 1 246 ? -0.953 -3.023 11.648 1.00 84.25 246 VAL A C 1
ATOM 1914 O O . VAL A 1 246 ? -1.560 -1.965 11.480 1.00 84.25 246 VAL A O 1
ATOM 1917 N N . CYS A 1 247 ? -0.035 -3.156 12.611 1.00 81.31 247 CYS A N 1
ATOM 1918 C CA . CYS A 1 247 ? 0.332 -2.067 13.519 1.00 81.31 247 CYS A CA 1
ATOM 1919 C C . CYS A 1 247 ? 0.870 -0.847 12.761 1.00 81.31 247 CYS A C 1
ATOM 1921 O O . CYS A 1 247 ? 0.479 0.280 13.071 1.00 81.31 247 CYS A O 1
ATOM 1923 N N . ALA A 1 248 ? 1.737 -1.055 11.767 1.00 84.00 248 ALA A N 1
ATOM 1924 C CA . ALA A 1 248 ? 2.286 0.020 10.947 1.00 84.00 248 ALA A CA 1
ATOM 1925 C C . ALA A 1 248 ? 1.182 0.759 10.173 1.00 84.00 248 ALA A C 1
ATOM 1927 O O . ALA A 1 248 ? 1.097 1.984 10.257 1.00 84.00 248 ALA A O 1
ATOM 1928 N N . MET A 1 249 ? 0.277 0.031 9.511 1.00 83.38 249 MET A N 1
ATOM 1929 C CA . MET A 1 249 ? -0.869 0.625 8.809 1.00 83.38 249 MET A CA 1
ATOM 1930 C C . MET A 1 249 ? -1.760 1.448 9.739 1.00 83.38 249 MET A C 1
ATOM 1932 O O . MET A 1 249 ? -2.098 2.591 9.429 1.00 83.38 249 MET A O 1
ATOM 1936 N N . VAL A 1 250 ? -2.117 0.896 10.901 1.00 80.06 250 VAL A N 1
ATOM 1937 C CA . VAL A 1 250 ? -2.966 1.592 11.880 1.00 80.06 250 VAL A CA 1
ATOM 1938 C C . VAL A 1 250 ? -2.277 2.850 12.418 1.00 80.06 250 VAL A C 1
ATOM 1940 O O . VAL A 1 250 ? -2.938 3.874 12.603 1.00 80.06 250 VAL A O 1
ATOM 1943 N N . SER A 1 251 ? -0.957 2.802 12.619 1.00 78.69 251 SER A N 1
ATOM 1944 C CA . SER A 1 251 ? -0.173 3.949 13.095 1.00 78.69 251 SER A CA 1
ATOM 1945 C C . SER A 1 251 ? -0.098 5.063 12.049 1.00 78.69 251 SER A C 1
ATOM 1947 O O . SER A 1 251 ? -0.240 6.238 12.391 1.00 78.69 251 SER A O 1
ATOM 1949 N N . LEU A 1 252 ? 0.066 4.702 10.772 1.00 77.19 252 LEU A N 1
ATOM 1950 C CA . LEU A 1 252 ? 0.108 5.652 9.656 1.00 77.19 252 LEU A CA 1
ATOM 1951 C C . LEU A 1 252 ? -1.229 6.371 9.459 1.00 77.19 252 LEU A C 1
ATOM 1953 O O . LEU A 1 252 ? -1.255 7.574 9.211 1.00 77.19 252 LEU A O 1
ATOM 1957 N N . LEU A 1 253 ? -2.345 5.658 9.616 1.00 73.75 253 LEU A N 1
ATOM 1958 C CA . LEU A 1 253 ? -3.671 6.202 9.321 1.00 73.75 253 LEU A CA 1
ATOM 1959 C C . LEU A 1 253 ? -4.262 7.078 10.429 1.00 73.75 253 LEU A C 1
ATOM 1961 O O . LEU A 1 253 ? -5.315 7.675 10.215 1.00 73.75 253 LEU A O 1
ATOM 1965 N N . ARG A 1 254 ? -3.613 7.159 11.604 1.00 63.78 254 ARG A N 1
ATOM 1966 C CA . ARG A 1 254 ? -4.004 7.991 12.766 1.00 63.78 254 ARG A CA 1
ATOM 1967 C C . ARG A 1 254 ? -5.524 8.076 12.987 1.00 63.78 254 ARG A C 1
ATOM 1969 O O . ARG A 1 254 ? -6.041 9.132 13.355 1.00 63.78 254 ARG A O 1
ATOM 1976 N N . SER A 1 255 ? -6.259 6.982 12.782 1.00 58.31 255 SER A N 1
ATOM 1977 C CA . SER A 1 255 ? -7.711 6.988 12.964 1.00 58.31 255 SER A CA 1
ATOM 1978 C C . SER A 1 255 ? -8.018 7.068 14.462 1.00 58.31 255 SER A C 1
ATOM 1980 O O . SER A 1 255 ? -7.798 6.118 15.212 1.00 58.31 255 SER A O 1
ATOM 1982 N N . GLN A 1 256 ? -8.465 8.244 14.917 1.00 56.19 256 GLN A N 1
ATOM 1983 C CA . GLN A 1 256 ? -8.640 8.571 16.341 1.00 56.19 256 GLN A CA 1
ATOM 1984 C C . GLN A 1 256 ? -9.984 8.118 16.936 1.00 56.19 256 GLN A C 1
ATOM 1986 O O . GLN A 1 256 ? -10.233 8.322 18.125 1.00 56.19 256 GLN A O 1
ATOM 1991 N N . LYS A 1 257 ? -10.881 7.520 16.143 1.00 53.62 257 LYS A N 1
ATOM 1992 C CA . LYS A 1 257 ? -12.204 7.096 16.622 1.00 53.62 257 LYS A CA 1
ATOM 1993 C C . LYS A 1 257 ? -12.280 5.580 16.755 1.00 53.62 257 LYS A C 1
ATOM 1995 O O . LYS A 1 257 ? -12.501 4.884 15.777 1.00 53.62 257 LYS A O 1
ATOM 2000 N N . ALA A 1 258 ? -12.138 5.116 17.999 1.00 58.16 258 ALA A N 1
ATOM 2001 C CA . ALA A 1 258 ? -12.625 3.833 18.520 1.00 58.16 258 ALA A CA 1
ATOM 2002 C C . ALA A 1 258 ? -12.525 2.645 17.544 1.00 58.16 258 ALA A C 1
ATOM 2004 O O . ALA A 1 258 ? -13.520 1.986 17.244 1.00 58.16 258 ALA A O 1
ATOM 2005 N N . ASN A 1 259 ? -11.310 2.377 17.075 1.00 74.12 259 ASN A N 1
ATOM 2006 C CA . ASN A 1 259 ? -11.032 1.247 16.207 1.00 74.12 259 ASN A CA 1
ATOM 2007 C C . ASN A 1 259 ? -11.125 -0.073 16.997 1.00 74.12 259 ASN A C 1
ATOM 2009 O O . ASN A 1 259 ? -10.577 -0.193 18.099 1.00 74.12 259 ASN A O 1
ATOM 2013 N N . ASN A 1 260 ? -11.786 -1.070 16.409 1.00 76.69 260 ASN A N 1
ATOM 2014 C CA . ASN A 1 260 ? -11.870 -2.442 16.913 1.00 76.69 260 ASN A CA 1
ATOM 2015 C C . ASN A 1 260 ? -10.493 -3.020 17.284 1.00 76.69 260 ASN A C 1
ATOM 2017 O O . ASN A 1 260 ? -10.322 -3.564 18.374 1.00 76.69 260 ASN A O 1
ATOM 2021 N N . PHE A 1 261 ? -9.488 -2.812 16.432 1.00 79.38 261 PHE A N 1
ATOM 2022 C CA . PHE A 1 261 ? -8.106 -3.226 16.671 1.00 79.38 261 PHE A CA 1
ATOM 2023 C C . PHE A 1 261 ? -7.512 -2.574 17.928 1.00 79.38 261 PHE A C 1
ATOM 2025 O O . PHE A 1 261 ? -7.015 -3.269 18.814 1.00 79.38 261 PHE A O 1
ATOM 2032 N N . GLN A 1 262 ? -7.619 -1.245 18.048 1.00 83.06 262 GLN A N 1
ATOM 2033 C CA . GLN A 1 262 ? -7.093 -0.509 19.203 1.00 83.06 262 GLN A CA 1
ATOM 2034 C C . GLN A 1 262 ? -7.755 -0.969 20.505 1.00 83.06 262 GLN A C 1
ATOM 2036 O O . GLN A 1 262 ? -7.081 -1.038 21.529 1.00 83.06 262 GLN A O 1
ATOM 2041 N N . ALA A 1 263 ? -9.053 -1.299 20.482 1.00 82.31 263 ALA A N 1
ATOM 2042 C CA . ALA A 1 263 ? -9.777 -1.800 21.648 1.00 82.31 263 ALA A CA 1
ATOM 2043 C C . ALA A 1 263 ? -9.305 -3.198 22.082 1.00 82.31 263 ALA A C 1
ATOM 2045 O O . ALA A 1 263 ? -9.117 -3.435 23.277 1.00 82.31 263 ALA A O 1
ATOM 2046 N N . VAL A 1 264 ? -9.073 -4.108 21.131 1.00 82.56 264 VAL A N 1
ATOM 2047 C CA . VAL A 1 264 ? -8.570 -5.459 21.425 1.00 82.56 264 VAL A CA 1
ATOM 2048 C C . VAL A 1 264 ? -7.132 -5.406 21.941 1.00 82.56 264 VAL A C 1
ATOM 2050 O O . VAL A 1 264 ? -6.838 -5.977 22.991 1.00 82.56 264 VAL A O 1
ATOM 2053 N N . ILE A 1 265 ? -6.247 -4.667 21.266 1.00 82.38 265 ILE A N 1
ATOM 2054 C CA . ILE A 1 265 ? -4.856 -4.486 21.707 1.00 82.38 265 ILE A CA 1
ATOM 2055 C C . ILE A 1 265 ? -4.803 -3.822 23.086 1.00 82.38 265 ILE A C 1
ATOM 2057 O O . ILE A 1 265 ? -4.067 -4.277 23.958 1.00 82.38 265 ILE A O 1
ATOM 2061 N N . ALA A 1 266 ? -5.635 -2.811 23.325 1.00 83.62 266 ALA A N 1
ATOM 2062 C CA . ALA A 1 266 ? -5.760 -2.161 24.623 1.00 83.62 266 ALA A CA 1
ATOM 2063 C C . ALA A 1 266 ? -6.156 -3.127 25.748 1.00 83.62 266 ALA A C 1
ATOM 2065 O O . ALA A 1 266 ? -5.585 -3.073 26.836 1.00 83.62 266 ALA A O 1
ATOM 2066 N N . LEU A 1 267 ? -7.113 -4.026 25.498 1.00 81.94 267 LEU A N 1
ATOM 2067 C CA . LEU A 1 267 ? -7.526 -5.044 26.467 1.00 81.94 267 LEU A CA 1
ATOM 2068 C C . LEU A 1 267 ? -6.424 -6.083 26.715 1.00 81.94 267 LEU A C 1
ATOM 2070 O O . LEU A 1 267 ? -6.194 -6.456 27.864 1.00 81.94 267 LEU A O 1
ATOM 2074 N N . LEU A 1 268 ? -5.693 -6.496 25.676 1.00 80.19 268 LEU A N 1
ATOM 2075 C CA . LEU A 1 268 ? -4.544 -7.403 25.810 1.00 80.19 268 LEU A CA 1
ATOM 2076 C C . LEU A 1 268 ? -3.372 -6.760 26.570 1.00 80.19 268 LEU A C 1
ATOM 2078 O O . LEU A 1 268 ? -2.666 -7.436 27.320 1.00 80.19 268 LEU A O 1
ATOM 2082 N N . LEU A 1 269 ? -3.167 -5.453 26.400 1.00 81.00 269 LEU A N 1
ATOM 2083 C CA . LEU A 1 269 ? -2.122 -4.682 27.076 1.00 81.00 269 LEU A CA 1
ATOM 2084 C C . LEU A 1 269 ? -2.549 -4.146 28.448 1.00 81.00 269 LEU A C 1
ATOM 2086 O O . LEU A 1 269 ? -1.712 -3.580 29.144 1.00 81.00 269 LEU A O 1
ATOM 2090 N N . ALA A 1 270 ? -3.800 -4.342 28.874 1.00 78.06 270 ALA A N 1
ATOM 2091 C CA . ALA A 1 270 ? -4.344 -3.768 30.109 1.00 78.06 270 ALA A CA 1
ATOM 2092 C C . ALA A 1 270 ? -3.548 -4.130 31.376 1.00 78.06 270 ALA A C 1
ATOM 2094 O O . ALA A 1 270 ? -3.518 -3.357 32.332 1.00 78.06 270 ALA A O 1
ATOM 2095 N N . ALA A 1 271 ? -2.895 -5.295 31.381 1.00 69.31 271 ALA A N 1
ATOM 2096 C CA . ALA A 1 271 ? -2.058 -5.763 32.485 1.00 69.31 271 ALA A CA 1
ATOM 2097 C C . ALA A 1 271 ? -0.595 -5.279 32.406 1.00 69.31 271 ALA A C 1
ATOM 2099 O O . ALA A 1 271 ? 0.201 -5.586 33.293 1.00 69.31 271 ALA A O 1
ATOM 2100 N N . LYS A 1 272 ? -0.214 -4.551 31.349 1.00 80.00 272 LYS A N 1
ATOM 2101 C CA . LYS A 1 272 ? 1.157 -4.091 31.108 1.00 80.00 272 LYS A CA 1
ATOM 2102 C C . LYS A 1 272 ? 1.286 -2.587 31.331 1.00 80.00 272 LYS A C 1
ATOM 2104 O O . LYS A 1 272 ? 0.431 -1.798 30.942 1.00 80.00 272 LYS A O 1
ATOM 2109 N N . ARG A 1 273 ? 2.426 -2.183 31.899 1.00 73.25 273 ARG A N 1
ATOM 2110 C CA . ARG A 1 273 ? 2.760 -0.775 32.186 1.00 73.25 273 ARG A CA 1
ATOM 2111 C C . ARG A 1 273 ? 2.957 0.079 30.923 1.00 73.25 273 ARG A C 1
ATOM 2113 O O . ARG A 1 273 ? 2.910 1.297 30.992 1.00 73.25 273 ARG A O 1
ATOM 2120 N N . GLU A 1 274 ? 3.153 -0.553 29.771 1.00 80.06 274 GLU A N 1
ATOM 2121 C CA . GLU A 1 274 ? 3.507 0.103 28.504 1.00 80.06 274 GLU A CA 1
ATOM 2122 C C . GLU A 1 274 ? 2.302 0.656 27.728 1.00 80.06 274 GLU A C 1
ATOM 2124 O O . GLU A 1 274 ? 2.469 1.253 26.666 1.00 80.06 274 GLU A O 1
ATOM 2129 N N . ILE A 1 275 ? 1.079 0.485 28.235 1.00 82.12 275 ILE A N 1
ATOM 2130 C CA . ILE A 1 275 ? -0.145 0.857 27.517 1.00 82.12 275 ILE A CA 1
ATOM 2131 C C . ILE A 1 275 ? -0.207 2.339 27.128 1.00 82.12 275 ILE A C 1
ATOM 2133 O O . ILE A 1 275 ? -0.751 2.676 26.080 1.00 82.12 275 ILE A O 1
ATOM 2137 N N . GLU A 1 276 ? 0.387 3.224 27.930 1.00 82.38 276 GLU A N 1
ATOM 2138 C CA . GLU A 1 276 ? 0.453 4.658 27.632 1.00 82.38 276 GLU A CA 1
ATOM 2139 C C . GLU A 1 276 ? 1.350 4.959 26.428 1.00 82.38 276 GLU A C 1
ATOM 2141 O O . GLU A 1 276 ? 1.010 5.821 25.621 1.00 82.38 276 GLU A O 1
ATOM 2146 N N . VAL A 1 277 ? 2.438 4.202 26.248 1.00 84.19 277 VAL A N 1
ATOM 2147 C CA . VAL A 1 277 ? 3.342 4.338 25.095 1.00 84.19 277 VAL A CA 1
ATOM 2148 C C . VAL A 1 277 ? 2.618 3.925 23.815 1.00 84.19 277 VAL A C 1
ATOM 2150 O O . VAL A 1 277 ? 2.619 4.662 22.830 1.00 84.19 277 VAL A O 1
ATOM 2153 N N . PHE A 1 278 ? 1.918 2.789 23.846 1.00 80.69 278 PHE A N 1
ATOM 2154 C CA . PHE A 1 278 ? 1.118 2.328 22.708 1.00 80.69 278 PHE A CA 1
ATOM 2155 C C . PHE A 1 278 ? -0.078 3.241 22.417 1.00 80.69 278 PHE A C 1
ATOM 2157 O O . PHE A 1 278 ? -0.458 3.406 21.256 1.00 80.69 278 PHE A O 1
ATOM 2164 N N . ALA A 1 279 ? -0.666 3.852 23.448 1.00 82.94 279 ALA A N 1
ATOM 2165 C CA . ALA A 1 279 ? -1.721 4.841 23.273 1.00 82.94 279 ALA A CA 1
ATOM 2166 C C . ALA A 1 279 ? -1.194 6.126 22.626 1.00 82.94 279 ALA A C 1
ATOM 2168 O O . ALA A 1 279 ? -1.823 6.651 21.709 1.00 82.94 279 ALA A O 1
ATOM 2169 N N . HIS A 1 280 ? -0.015 6.595 23.039 1.00 81.12 280 HIS A N 1
ATOM 2170 C CA . HIS A 1 280 ? 0.639 7.752 22.429 1.00 81.12 280 HIS A CA 1
ATOM 2171 C C . HIS A 1 280 ? 1.036 7.488 20.966 1.00 81.12 280 HIS A C 1
ATOM 2173 O O . HIS A 1 280 ? 0.947 8.383 20.129 1.00 81.12 280 HIS A O 1
ATOM 2179 N N . ALA A 1 281 ? 1.422 6.253 20.635 1.00 77.62 281 ALA A N 1
ATOM 2180 C CA . ALA A 1 281 ? 1.696 5.829 19.261 1.00 77.62 281 ALA A CA 1
ATOM 2181 C C . ALA A 1 281 ? 0.428 5.672 18.391 1.00 77.62 281 ALA A C 1
ATOM 2183 O O . ALA A 1 281 ? 0.538 5.436 17.192 1.00 77.62 281 ALA A O 1
ATOM 2184 N N . GLY A 1 282 ? -0.777 5.780 18.966 1.00 76.12 282 GLY A N 1
ATOM 2185 C CA . GLY A 1 282 ? -2.041 5.583 18.246 1.00 76.12 282 GLY A CA 1
ATOM 2186 C C . GLY A 1 282 ? -2.382 4.117 17.944 1.00 76.12 282 GLY A C 1
ATOM 2187 O O . GLY A 1 282 ? -3.302 3.844 17.175 1.00 76.12 282 GLY A O 1
ATOM 2188 N N . ILE A 1 283 ? -1.669 3.168 18.556 1.00 80.69 283 ILE A N 1
ATOM 2189 C CA . ILE A 1 283 ? -1.855 1.718 18.366 1.00 80.69 283 ILE A CA 1
ATOM 2190 C C . ILE A 1 283 ? -2.877 1.157 19.366 1.00 80.69 283 ILE A C 1
ATOM 2192 O O . ILE A 1 283 ? -3.580 0.193 19.073 1.00 80.69 283 ILE A O 1
ATOM 2196 N N . SER A 1 284 ? -2.979 1.771 20.547 1.00 83.50 284 SER A N 1
ATOM 2197 C CA . SER A 1 284 ? -3.870 1.359 21.636 1.00 83.50 284 SER A CA 1
ATOM 2198 C C . SER A 1 284 ? -4.763 2.511 22.097 1.00 83.50 284 SER A C 1
ATOM 2200 O O . SER A 1 284 ? -4.496 3.683 21.847 1.00 83.50 284 SER A O 1
ATOM 2202 N N . LEU A 1 285 ? -5.828 2.182 22.823 1.00 84.12 285 LEU A N 1
ATOM 2203 C CA . LEU A 1 285 ? -6.617 3.160 23.567 1.00 84.12 285 LEU A CA 1
ATOM 2204 C C . LEU A 1 285 ? -5.917 3.576 24.867 1.00 84.12 285 LEU A C 1
ATOM 2206 O O . LEU A 1 285 ? -5.105 2.835 25.424 1.00 84.12 285 LEU A O 1
ATOM 2210 N N . SER A 1 286 ? -6.285 4.753 25.380 1.00 84.69 286 SER A N 1
ATOM 2211 C CA . SER A 1 286 ? -5.794 5.256 26.666 1.00 84.69 286 SER A CA 1
ATOM 2212 C C . SER A 1 286 ? -6.236 4.372 27.832 1.00 84.69 286 SER A C 1
ATOM 2214 O O . SER A 1 286 ? -7.349 3.840 27.830 1.00 84.69 286 SER A O 1
ATOM 2216 N N . TYR A 1 287 ? -5.409 4.286 28.879 1.00 83.88 287 TYR A N 1
ATOM 2217 C CA . TYR A 1 287 ? -5.680 3.471 30.071 1.00 83.88 287 TYR A CA 1
ATOM 2218 C C . TYR A 1 287 ? -7.076 3.711 30.671 1.00 83.88 287 TYR A C 1
ATOM 2220 O O . TYR A 1 287 ? -7.800 2.769 30.994 1.00 83.88 287 TYR A O 1
ATOM 2228 N N . LYS A 1 288 ? -7.511 4.978 30.745 1.00 84.50 288 LYS A N 1
ATOM 2229 C CA . LYS A 1 288 ? -8.854 5.347 31.223 1.00 84.50 288 LYS A CA 1
ATOM 2230 C C . LYS A 1 288 ? -9.965 4.705 30.384 1.00 84.50 288 LYS A C 1
ATOM 2232 O O . LYS A 1 288 ? -10.947 4.214 30.937 1.00 84.50 288 LYS A O 1
ATOM 2237 N N . SER A 1 289 ? -9.803 4.688 29.062 1.00 84.19 289 SER A N 1
ATOM 2238 C CA . SER A 1 289 ? -10.749 4.048 28.141 1.00 84.19 289 SER A CA 1
ATOM 2239 C C . SER A 1 289 ? -10.751 2.533 28.323 1.00 84.19 289 SER A C 1
ATOM 2241 O O . SER A 1 289 ? -11.819 1.928 28.374 1.00 84.19 289 SER A O 1
ATOM 2243 N N . VAL A 1 290 ? -9.576 1.926 28.506 1.00 84.44 290 VAL A N 1
ATOM 2244 C CA . VAL A 1 290 ? -9.432 0.483 28.769 1.00 84.44 290 VAL A CA 1
ATOM 2245 C C . VAL A 1 290 ? -10.151 0.078 30.047 1.00 84.44 290 VAL A C 1
ATOM 2247 O O . VAL A 1 290 ? -10.914 -0.883 30.051 1.00 84.44 290 VAL A O 1
ATOM 2250 N N . MET A 1 291 ? -9.976 0.842 31.125 1.00 84.56 291 MET A N 1
ATOM 2251 C CA . MET A 1 291 ? -10.639 0.559 32.395 1.00 84.56 291 MET A CA 1
ATOM 2252 C C . MET A 1 291 ? -12.167 0.644 32.274 1.00 84.56 291 MET A C 1
ATOM 2254 O O . MET A 1 291 ? -12.887 -0.151 32.878 1.00 84.56 291 MET A O 1
ATOM 2258 N N . ASN A 1 292 ? -12.679 1.569 31.456 1.00 85.50 292 ASN A N 1
ATOM 2259 C CA . ASN A 1 292 ? -14.105 1.616 31.135 1.00 85.50 292 ASN A CA 1
ATOM 2260 C C . ASN A 1 292 ? -14.547 0.371 30.353 1.00 85.50 292 ASN A C 1
ATOM 2262 O O . ASN A 1 292 ? -15.562 -0.220 30.713 1.00 85.50 292 ASN A O 1
ATOM 2266 N N . TYR A 1 293 ? -13.769 -0.083 29.365 1.00 83.56 293 TYR A N 1
ATOM 2267 C CA . TYR A 1 293 ? -14.050 -1.330 28.644 1.00 83.56 293 TYR A CA 1
ATOM 2268 C C . TYR A 1 293 ? -14.070 -2.553 29.561 1.00 83.56 293 TYR A C 1
ATOM 2270 O O . TYR A 1 293 ? -14.982 -3.368 29.450 1.00 83.56 293 TYR A O 1
ATOM 2278 N N . ILE A 1 294 ? -13.130 -2.660 30.503 1.00 84.88 294 ILE A N 1
ATOM 2279 C CA . ILE A 1 294 ? -13.096 -3.748 31.492 1.00 84.88 294 ILE A CA 1
ATOM 2280 C C . ILE A 1 294 ? -14.344 -3.713 32.380 1.00 84.88 294 ILE A C 1
ATOM 2282 O O . ILE A 1 294 ? -14.965 -4.750 32.611 1.00 84.88 294 ILE A O 1
ATOM 2286 N N . LYS A 1 295 ? -14.760 -2.527 32.846 1.00 87.69 295 LYS A N 1
ATOM 2287 C CA . LYS A 1 295 ? -16.001 -2.370 33.624 1.00 87.69 295 LYS A CA 1
ATOM 2288 C C . LYS A 1 295 ? -17.227 -2.791 32.816 1.00 87.69 295 LYS A C 1
ATOM 2290 O O . LYS A 1 295 ? -18.062 -3.529 33.335 1.00 87.69 295 LYS A O 1
ATOM 2295 N N . THR A 1 296 ? -17.327 -2.365 31.559 1.00 85.69 296 THR A N 1
ATOM 2296 C CA . THR A 1 296 ? -18.418 -2.766 30.661 1.00 85.69 296 THR A CA 1
ATOM 2297 C C . THR A 1 296 ? -18.415 -4.275 30.429 1.00 85.69 296 THR A C 1
ATOM 2299 O O . THR A 1 296 ? -19.459 -4.904 30.566 1.00 85.69 296 THR A O 1
ATOM 2302 N N . LEU A 1 297 ? -17.251 -4.876 30.175 1.00 85.62 297 LEU A N 1
ATOM 2303 C CA . LEU A 1 297 ? -17.104 -6.318 29.981 1.00 85.62 297 LEU A CA 1
ATOM 2304 C C . LEU A 1 297 ? -17.491 -7.107 31.243 1.00 85.62 297 LEU A C 1
ATOM 2306 O O . LEU A 1 297 ? -18.199 -8.106 31.156 1.00 85.62 297 LEU A O 1
ATOM 2310 N N . SER A 1 298 ? -17.102 -6.629 32.428 1.00 85.75 298 SER A N 1
ATOM 2311 C CA . SER A 1 298 ? -17.514 -7.205 33.713 1.00 85.75 298 SER A CA 1
ATOM 2312 C C . SER A 1 298 ? -19.035 -7.138 33.902 1.00 85.75 298 SER A C 1
ATOM 2314 O O . SER A 1 298 ? -19.663 -8.130 34.277 1.00 85.75 298 SER A O 1
ATOM 2316 N N . GLN A 1 299 ? -19.661 -6.004 33.571 1.00 87.50 299 GLN A N 1
ATOM 2317 C CA . GLN A 1 299 ? -21.119 -5.861 33.612 1.00 87.50 299 GLN A CA 1
ATOM 2318 C C . GLN A 1 299 ? -21.824 -6.776 32.601 1.00 87.50 299 GLN A C 1
ATOM 2320 O O . GLN A 1 299 ? -22.853 -7.364 32.938 1.00 87.50 299 GLN A O 1
ATOM 2325 N N . GLU A 1 300 ? -21.289 -6.917 31.385 1.00 87.38 300 GLU A N 1
ATOM 2326 C CA . GLU A 1 300 ? -21.777 -7.869 30.379 1.00 87.38 300 GLU A CA 1
ATOM 2327 C C . GLU A 1 300 ? -21.700 -9.310 30.907 1.00 87.38 300 GLU A C 1
ATOM 2329 O O . GLU A 1 300 ? -22.702 -10.026 30.866 1.00 87.38 300 GLU A O 1
ATOM 2334 N N . GLY A 1 301 ? -20.563 -9.704 31.489 1.00 81.94 301 GLY A N 1
ATOM 2335 C CA . GLY A 1 301 ? -20.362 -11.029 32.078 1.00 81.94 301 GLY A CA 1
ATOM 2336 C C . GLY A 1 301 ? -21.318 -11.319 33.238 1.00 81.94 301 GLY A C 1
ATOM 2337 O O . GLY A 1 301 ? -21.967 -12.363 33.261 1.00 81.94 301 GLY A O 1
ATOM 2338 N N . ILE A 1 302 ? -21.503 -10.368 34.162 1.00 86.81 302 ILE A N 1
ATOM 2339 C CA . ILE A 1 302 ? -22.465 -10.506 35.271 1.00 86.81 302 ILE A CA 1
ATOM 2340 C C . ILE A 1 302 ? -23.897 -10.652 34.739 1.00 86.81 302 ILE A C 1
ATOM 2342 O O . ILE A 1 302 ? -24.681 -11.431 35.285 1.00 86.81 302 ILE A O 1
ATOM 2346 N N . ARG A 1 303 ? -24.267 -9.923 33.678 1.00 87.69 303 ARG A N 1
ATOM 2347 C CA . ARG A 1 303 ? -25.594 -10.049 33.051 1.00 87.69 303 ARG A CA 1
ATOM 2348 C C . ARG A 1 303 ? -25.796 -11.429 32.429 1.00 87.69 303 ARG A C 1
ATOM 2350 O O . ARG A 1 303 ? -26.853 -12.017 32.646 1.00 87.69 303 ARG A O 1
ATOM 2357 N N . GLN A 1 304 ? -24.799 -11.949 31.712 1.00 84.44 304 GLN A N 1
ATOM 2358 C CA . GLN A 1 304 ? -24.849 -13.298 31.142 1.00 84.44 304 GLN A CA 1
ATOM 2359 C C . GLN A 1 304 ? -24.950 -14.359 32.242 1.00 84.44 304 GLN A C 1
ATOM 2361 O O . GLN A 1 304 ? -25.848 -15.197 32.202 1.00 84.44 304 GLN A O 1
ATOM 2366 N N . PHE A 1 305 ? -24.113 -14.265 33.279 1.00 84.00 305 PHE A N 1
ATOM 2367 C CA . PHE A 1 305 ? -24.156 -15.182 34.416 1.00 84.00 305 PHE A CA 1
ATOM 2368 C C . PHE A 1 305 ? -25.517 -15.161 35.119 1.00 84.00 305 PHE A C 1
ATOM 2370 O O . PHE A 1 305 ? -26.091 -16.210 35.387 1.00 84.00 305 PHE A O 1
ATOM 2377 N N . ARG A 1 306 ? -26.093 -13.974 35.357 1.00 85.44 306 ARG A N 1
ATOM 2378 C CA . ARG A 1 306 ? -27.444 -13.847 35.932 1.00 85.44 306 ARG A CA 1
ATOM 2379 C C . ARG A 1 306 ? -28.525 -14.457 35.043 1.00 85.44 306 ARG A C 1
ATOM 2381 O O . ARG A 1 306 ? -29.486 -15.003 35.577 1.00 85.44 306 ARG A O 1
ATOM 2388 N N . ALA A 1 307 ? -28.406 -14.352 33.721 1.00 85.12 307 ALA A N 1
ATOM 2389 C CA . ALA A 1 307 ? -29.355 -14.967 32.796 1.00 85.12 307 ALA A CA 1
ATOM 2390 C C . ALA A 1 307 ? -29.294 -16.500 32.879 1.00 85.12 307 ALA A C 1
ATOM 2392 O O . ALA A 1 307 ? -30.332 -17.133 33.063 1.00 85.12 307 ALA A O 1
ATOM 2393 N N . VAL A 1 308 ? -28.084 -17.072 32.856 1.00 84.44 308 VAL A N 1
ATOM 2394 C CA . VAL A 1 308 ? -27.864 -18.519 33.020 1.00 84.44 308 VAL A CA 1
ATOM 2395 C C . VAL A 1 308 ? -28.355 -18.991 34.387 1.00 84.44 308 VAL A C 1
ATOM 2397 O O . VAL A 1 308 ? -29.083 -19.975 34.487 1.00 84.44 308 VAL A O 1
ATOM 2400 N N . PHE A 1 309 ? -28.032 -18.251 35.448 1.00 82.81 309 PHE A N 1
ATOM 2401 C CA . PHE A 1 309 ? -28.479 -18.582 36.795 1.00 82.81 309 PHE A CA 1
ATOM 2402 C C . PHE A 1 309 ? -30.006 -18.587 36.897 1.00 82.81 309 PHE A C 1
ATOM 2404 O O . PHE A 1 309 ? -30.564 -19.511 37.473 1.00 82.81 309 PHE A O 1
ATOM 2411 N N . ARG A 1 310 ? -30.707 -17.623 36.282 1.00 81.81 310 ARG A N 1
ATOM 2412 C CA . ARG A 1 310 ? -32.180 -17.623 36.233 1.00 81.81 310 ARG A CA 1
ATOM 2413 C C . ARG A 1 310 ? -32.745 -18.827 35.481 1.00 81.81 310 ARG A C 1
ATOM 2415 O O . ARG A 1 310 ? -33.702 -19.418 35.968 1.00 81.81 310 ARG A O 1
ATOM 2422 N N . SER A 1 311 ? -32.151 -19.226 34.354 1.00 80.44 311 SER A N 1
ATOM 2423 C CA . SER A 1 311 ? -32.588 -20.438 33.644 1.00 80.44 311 SER A CA 1
ATOM 2424 C C . SER A 1 311 ? -32.324 -21.716 34.447 1.00 80.44 311 SER A C 1
ATOM 2426 O O . SER A 1 311 ? -33.164 -22.611 34.475 1.00 80.44 311 SER A O 1
ATOM 2428 N N . CYS A 1 312 ? -31.197 -21.788 35.159 1.00 75.25 312 CYS A N 1
ATOM 2429 C CA . CYS A 1 312 ? -30.857 -22.936 35.996 1.00 75.25 312 CYS A CA 1
ATOM 2430 C C . CYS A 1 312 ? -31.646 -22.960 37.313 1.00 75.25 312 CYS A C 1
ATOM 2432 O O . CYS A 1 312 ? -31.932 -24.040 37.814 1.00 75.25 312 CYS A O 1
ATOM 2434 N N . MET A 1 313 ? -32.058 -21.810 37.861 1.00 69.75 313 MET A N 1
ATOM 2435 C CA . MET A 1 313 ? -32.916 -21.758 39.051 1.00 69.75 313 MET A CA 1
ATOM 2436 C C . MET A 1 313 ? -34.251 -22.455 38.804 1.00 69.75 313 MET A C 1
ATOM 2438 O O . MET A 1 313 ? -34.709 -23.188 39.674 1.00 69.75 313 MET A O 1
ATOM 2442 N N . CYS A 1 314 ? -34.843 -22.297 37.617 1.00 64.81 314 CYS A N 1
ATOM 2443 C CA . CYS A 1 314 ? -36.034 -23.058 37.245 1.00 64.81 314 CYS A CA 1
ATOM 2444 C C . CYS A 1 314 ? -35.761 -24.570 37.265 1.00 64.81 314 CYS A C 1
ATOM 2446 O O . CYS A 1 314 ? -36.605 -25.315 37.745 1.00 64.81 314 CYS A O 1
ATOM 2448 N N . SER A 1 315 ? -34.573 -25.014 36.838 1.00 61.97 315 SER A N 1
ATOM 2449 C CA . SER A 1 315 ? -34.164 -26.424 36.910 1.00 61.97 315 SER A CA 1
ATOM 2450 C C . SER A 1 315 ? -33.960 -26.911 38.348 1.00 61.97 315 SER A C 1
ATOM 2452 O O . SER A 1 315 ? -34.376 -28.016 38.659 1.00 61.97 315 SER A O 1
ATOM 2454 N N . ILE A 1 316 ? -33.369 -26.104 39.236 1.00 68.75 316 ILE A N 1
ATOM 2455 C CA . ILE A 1 316 ? -33.146 -26.462 40.651 1.00 68.75 316 ILE A CA 1
ATOM 2456 C C . ILE A 1 316 ? -34.472 -26.516 41.421 1.00 68.75 316 ILE A C 1
ATOM 2458 O O . ILE A 1 316 ? -34.674 -27.391 42.262 1.00 68.75 316 ILE A O 1
ATOM 2462 N N . VAL A 1 317 ? -35.390 -25.586 41.147 1.00 71.00 317 VAL A N 1
ATOM 2463 C CA . VAL A 1 317 ? -36.742 -25.608 41.727 1.00 71.00 317 VAL A CA 1
ATOM 2464 C C . VAL A 1 317 ? -37.508 -26.838 41.235 1.00 71.00 317 VAL A C 1
ATOM 2466 O O . VAL A 1 317 ? -38.152 -27.505 42.041 1.00 71.00 317 VAL A O 1
ATOM 2469 N N . TRP A 1 318 ? -37.383 -27.182 39.949 1.00 66.62 318 TRP A N 1
ATOM 2470 C CA . TRP A 1 318 ? -37.959 -28.407 39.388 1.00 66.62 318 TRP A CA 1
ATOM 2471 C C . TRP A 1 318 ? -37.371 -29.685 39.997 1.00 66.62 318 TRP A C 1
ATOM 2473 O O . TRP A 1 318 ? -38.131 -30.589 40.342 1.00 66.62 318 TRP A O 1
ATOM 2483 N N . ASP A 1 319 ? -36.054 -29.744 40.192 1.00 72.12 319 ASP A N 1
ATOM 2484 C CA . ASP A 1 319 ? -35.368 -30.897 40.788 1.00 72.12 319 ASP A CA 1
ATOM 2485 C C . ASP A 1 319 ? -35.821 -31.125 42.245 1.00 72.12 319 ASP A C 1
ATOM 2487 O O . ASP A 1 319 ? -36.140 -32.242 42.653 1.00 72.12 319 ASP A O 1
ATOM 2491 N N . ASN A 1 320 ? -35.999 -30.044 43.014 1.00 73.12 320 ASN A N 1
ATOM 2492 C CA . ASN A 1 320 ? -36.535 -30.121 44.377 1.00 73.12 320 ASN A CA 1
ATOM 2493 C C . ASN A 1 320 ? -38.027 -30.495 44.437 1.00 73.12 320 ASN A C 1
ATOM 2495 O O . ASN A 1 320 ? -38.452 -31.143 45.395 1.00 73.12 320 ASN A O 1
ATOM 2499 N N . LEU A 1 321 ? -38.834 -30.101 43.448 1.00 73.06 321 LEU A N 1
ATOM 2500 C CA . LEU A 1 321 ? -40.251 -30.479 43.372 1.00 73.06 321 LEU A CA 1
ATOM 2501 C C . LEU A 1 321 ? -40.423 -31.969 43.057 1.00 73.06 321 LEU A C 1
ATOM 2503 O O . LEU A 1 321 ? -41.202 -32.646 43.725 1.00 73.06 321 LEU A O 1
ATOM 2507 N N . ILE A 1 322 ? -39.660 -32.497 42.098 1.00 70.06 322 ILE A N 1
ATOM 2508 C CA . ILE A 1 322 ? -39.717 -33.916 41.710 1.00 70.06 322 ILE A CA 1
ATOM 2509 C C . ILE A 1 322 ? -39.147 -34.812 42.818 1.00 70.06 322 ILE A C 1
ATOM 2511 O O . ILE A 1 322 ? -39.752 -35.826 43.164 1.00 70.06 322 ILE A O 1
ATOM 2515 N N . SER A 1 323 ? -38.025 -34.422 43.431 1.00 63.44 323 SER A N 1
ATOM 2516 C CA . SER A 1 323 ? -37.381 -35.221 44.482 1.00 63.44 323 SER A CA 1
ATOM 2517 C C . SER A 1 323 ? -38.201 -35.287 45.782 1.00 63.44 323 SER A C 1
ATOM 2519 O O . SER A 1 323 ? -38.133 -36.281 46.504 1.00 63.44 323 SER A O 1
ATOM 2521 N N . ASN A 1 324 ? -39.022 -34.270 46.075 1.00 60.50 324 ASN A N 1
ATOM 2522 C CA . ASN A 1 324 ? -39.968 -34.325 47.196 1.00 60.50 324 ASN A CA 1
ATOM 2523 C C . ASN A 1 324 ? -41.240 -35.117 46.866 1.00 60.50 324 ASN A C 1
ATOM 2525 O O . ASN A 1 324 ? -41.788 -35.753 47.762 1.00 60.50 324 ASN A O 1
ATOM 2529 N N . HIS A 1 325 ? -41.684 -35.141 45.606 1.00 59.12 325 HIS A N 1
ATOM 2530 C CA . HIS A 1 325 ? -42.830 -35.962 45.205 1.00 59.12 325 HIS A CA 1
ATOM 2531 C C . HIS A 1 325 ? -42.520 -37.468 45.205 1.00 59.12 325 HIS A C 1
ATOM 2533 O O . HIS A 1 325 ? -43.399 -38.253 45.532 1.00 59.12 325 HIS A O 1
ATOM 2539 N N . MET A 1 326 ? -41.275 -37.878 44.930 1.00 56.28 326 MET A N 1
ATOM 2540 C CA . MET A 1 326 ? -40.847 -39.290 44.992 1.00 56.28 326 MET A CA 1
ATOM 2541 C C . MET A 1 326 ? -40.596 -39.837 46.410 1.00 56.28 326 MET A C 1
ATOM 2543 O O . MET A 1 326 ? -40.253 -41.004 46.554 1.00 56.28 326 MET A O 1
ATOM 2547 N N . LYS A 1 327 ? -40.730 -39.022 47.464 1.00 55.97 327 LYS A N 1
ATOM 2548 C CA . LYS A 1 327 ? -40.592 -39.474 48.864 1.00 55.97 327 LYS A CA 1
ATOM 2549 C C . LYS A 1 327 ? -41.929 -39.770 49.551 1.00 55.97 327 LYS A C 1
ATOM 2551 O O . LYS A 1 327 ? -41.925 -40.096 50.734 1.00 55.97 327 LYS A O 1
ATOM 2556 N N . PHE A 1 328 ? -43.045 -39.605 48.841 1.00 53.22 328 PHE A N 1
ATOM 2557 C CA . PHE A 1 328 ? -44.399 -39.766 49.379 1.00 53.22 328 PHE A CA 1
ATOM 2558 C C . PHE A 1 328 ? -45.173 -40.971 48.817 1.00 53.22 328 PHE A C 1
ATOM 2560 O O . PHE A 1 328 ? -46.355 -41.098 49.126 1.00 53.22 328 PHE A O 1
ATOM 2567 N N . ASP A 1 329 ? -44.502 -41.865 48.088 1.00 48.22 329 ASP A N 1
ATOM 2568 C CA . ASP A 1 329 ? -44.975 -43.222 47.767 1.00 48.22 329 ASP A CA 1
ATOM 2569 C C . ASP A 1 329 ? -44.093 -44.260 48.484 1.00 48.22 329 ASP A C 1
ATOM 2571 O O . ASP A 1 329 ? -44.622 -45.327 48.872 1.00 48.22 329 ASP A O 1
#